Protein AF-U4TVG4-F1 (afdb_monomer_lite)

Sequence (188 aa):
MAHYETMSERICKDLREIVLASTINTPPFKVKDFAIVTEERGIYNKSPILFQEAHLGLEAWSVDIIYQYVCSKIFPLRKHLARGKTSLQERRNLNCWLIAAILINPQVTTFWNMRRNLALQAAVAFSVELEFSRIVLTRNYKSSDAFTYRRWVLQRMFLDETARCVVFGVTRSLFYGELQICDKVLEL

Foldseek 3Di:
DVVLLVLLLVLLVVLLVLLQQLLVVDPPRNQPAEDEDADDPDDDPDRQWDADSNHTYGHNVSLVSNLVSLVVLQPVCLVCLVVVNDDLVSLVSNSSSLLSNCLSPVQPLSSLVSVVSSVVVVVDDLSSLLSSLLRSCRHVVPRPSSVVSNVVSVVCLVPDPVNVVVCVVCVVVVVVVVVVSVVVSVVD

Structure (mmCIF, N/CA/C/O backbone):
data_AF-U4TVG4-F1
#
_entry.id   AF-U4TVG4-F1
#
loop_
_atom_site.group_PDB
_atom_site.id
_atom_site.type_symbol
_atom_site.label_atom_id
_atom_site.label_alt_id
_atom_site.label_comp_id
_atom_site.label_asym_id
_atom_site.label_entity_id
_atom_site.label_seq_id
_atom_site.pdbx_PDB_ins_code
_atom_site.Cartn_x
_atom_site.Cartn_y
_atom_site.Cartn_z
_atom_site.occupancy
_atom_site.B_iso_or_equiv
_atom_site.auth_seq_id
_atom_site.auth_comp_id
_atom_site.auth_asym_id
_atom_site.auth_atom_id
_atom_site.pdbx_PDB_model_num
ATOM 1 N N . MET A 1 1 ? 14.566 17.324 -12.377 1.00 57.88 1 MET A N 1
ATOM 2 C CA . MET A 1 1 ? 13.776 16.935 -11.184 1.00 57.88 1 MET A CA 1
ATOM 3 C C . MET A 1 1 ? 12.273 16.979 -11.452 1.00 57.88 1 MET A C 1
ATOM 5 O O . MET A 1 1 ? 11.659 15.931 -11.343 1.00 57.88 1 MET A O 1
ATOM 9 N N . ALA A 1 2 ? 11.697 18.101 -11.907 1.00 66.62 2 ALA A N 1
ATOM 10 C CA . ALA A 1 2 ? 10.242 18.242 -12.109 1.00 66.62 2 ALA A CA 1
ATOM 11 C C . ALA A 1 2 ? 9.570 17.165 -12.996 1.00 66.62 2 ALA A C 1
ATOM 13 O O . ALA A 1 2 ? 8.506 16.667 -12.646 1.00 66.62 2 ALA A O 1
ATOM 14 N N . HIS A 1 3 ? 10.201 16.745 -14.101 1.00 68.69 3 HIS A N 1
ATOM 15 C CA . HIS A 1 3 ? 9.633 15.726 -15.001 1.00 68.69 3 HIS A CA 1
ATOM 16 C C . HIS A 1 3 ? 9.408 14.363 -14.315 1.00 68.69 3 HIS A C 1
ATOM 18 O O . HIS A 1 3 ? 8.371 13.728 -14.504 1.00 68.69 3 HIS A O 1
ATOM 24 N N . TYR A 1 4 ? 10.345 13.945 -13.457 1.00 79.12 4 TYR A N 1
ATOM 25 C CA . TYR A 1 4 ? 10.244 12.686 -12.717 1.00 79.12 4 TYR A CA 1
ATOM 26 C C . TYR A 1 4 ? 9.184 12.743 -11.614 1.00 79.12 4 TYR A C 1
ATOM 28 O O . TYR A 1 4 ? 8.566 11.721 -11.323 1.00 79.12 4 TYR A O 1
ATOM 36 N N . GLU A 1 5 ? 8.928 13.919 -11.032 1.00 86.25 5 GLU A N 1
ATOM 37 C CA . GLU A 1 5 ? 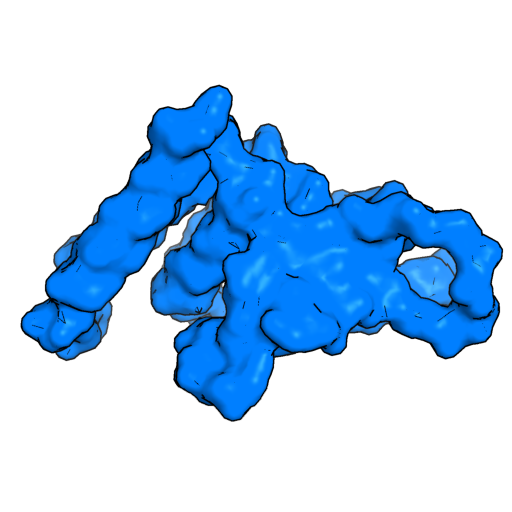7.859 14.085 -10.042 1.00 86.25 5 GLU A CA 1
ATOM 38 C C . GLU A 1 5 ? 6.479 13.905 -10.673 1.00 86.25 5 GLU A C 1
ATOM 40 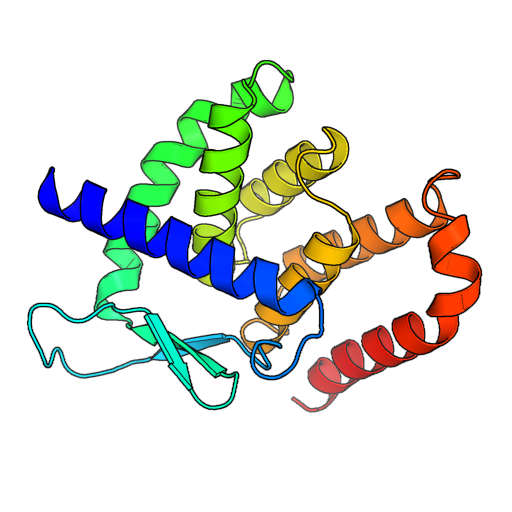O O . GLU A 1 5 ? 5.675 13.133 -10.157 1.00 86.25 5 GLU A O 1
ATOM 45 N N . THR A 1 6 ? 6.218 14.548 -11.816 1.00 88.56 6 THR A N 1
ATOM 46 C CA . THR A 1 6 ? 4.933 14.417 -12.521 1.00 88.56 6 THR A CA 1
ATOM 47 C C . THR A 1 6 ? 4.690 12.983 -12.991 1.00 88.56 6 THR A C 1
ATOM 49 O O . THR A 1 6 ? 3.584 12.463 -12.839 1.00 88.56 6 THR A O 1
ATOM 52 N N . MET A 1 7 ? 5.724 12.318 -13.517 1.00 89.62 7 MET A N 1
ATOM 53 C CA . MET A 1 7 ? 5.641 10.910 -13.910 1.00 89.62 7 MET A CA 1
ATOM 54 C C . MET A 1 7 ? 5.358 10.005 -12.703 1.00 89.62 7 MET A C 1
ATOM 56 O O . MET A 1 7 ? 4.431 9.200 -12.748 1.00 89.62 7 MET A O 1
ATOM 60 N N . SER A 1 8 ? 6.105 10.168 -11.607 1.00 93.19 8 SER A N 1
ATOM 61 C CA . SER A 1 8 ? 5.926 9.367 -10.388 1.00 93.19 8 SER A CA 1
ATOM 62 C C . SER A 1 8 ? 4.545 9.572 -9.770 1.00 93.19 8 SER A C 1
ATOM 64 O O . SER A 1 8 ? 3.915 8.614 -9.325 1.00 93.19 8 SER A O 1
ATOM 66 N N . GLU A 1 9 ? 4.038 10.806 -9.780 1.00 93.75 9 GLU A N 1
ATOM 67 C CA . GLU A 1 9 ? 2.693 11.111 -9.300 1.00 93.75 9 GLU A CA 1
ATOM 68 C C . GLU A 1 9 ? 1.620 10.409 -10.136 1.00 93.75 9 GLU A C 1
ATOM 70 O O . GLU A 1 9 ? 0.689 9.827 -9.574 1.00 93.75 9 GLU A O 1
ATOM 75 N N . ARG A 1 10 ? 1.761 10.430 -11.467 1.00 93.44 10 ARG A N 1
ATOM 76 C CA . ARG A 1 10 ? 0.853 9.730 -12.380 1.00 93.44 10 ARG A CA 1
ATOM 77 C C . ARG A 1 10 ? 0.865 8.225 -12.122 1.00 93.44 10 ARG A C 1
ATOM 79 O O . ARG A 1 10 ? -0.197 7.656 -11.903 1.00 93.44 10 ARG A O 1
ATOM 86 N N . ILE A 1 11 ? 2.047 7.617 -12.020 1.00 93.56 11 ILE A N 1
ATOM 87 C CA . ILE A 1 11 ? 2.197 6.185 -11.721 1.00 93.56 11 ILE A CA 1
ATOM 88 C C . ILE A 1 11 ? 1.520 5.820 -10.391 1.00 93.56 11 ILE A C 1
ATOM 90 O O . ILE A 1 11 ? 0.795 4.832 -10.311 1.00 93.56 11 ILE A O 1
ATOM 94 N N . CYS A 1 12 ? 1.687 6.634 -9.343 1.00 95.56 12 CYS A N 1
ATOM 95 C CA . CYS A 1 12 ? 1.031 6.384 -8.054 1.00 95.56 12 CYS A CA 1
ATOM 96 C C . CYS A 1 12 ? -0.502 6.441 -8.146 1.00 95.56 12 CYS A C 1
ATOM 98 O O . CYS A 1 12 ? -1.186 5.681 -7.457 1.00 95.56 12 CYS A O 1
ATOM 100 N N . LYS A 1 13 ? -1.050 7.354 -8.959 1.00 94.62 13 LYS A N 1
ATOM 101 C CA . LYS A 1 13 ? -2.499 7.454 -9.192 1.00 94.62 13 LYS A CA 1
ATOM 102 C C . LYS A 1 13 ? -3.006 6.241 -9.964 1.00 94.62 13 LYS A C 1
ATOM 104 O O . LYS A 1 13 ? -3.964 5.622 -9.515 1.00 94.62 13 LYS A O 1
ATOM 109 N N . ASP A 1 14 ? -2.323 5.865 -11.038 1.00 93.69 14 ASP A N 1
ATOM 110 C CA . ASP A 1 14 ? -2.695 4.729 -11.883 1.00 93.69 14 ASP A CA 1
ATOM 111 C C . ASP A 1 14 ? -2.662 3.408 -11.087 1.00 93.69 14 ASP A C 1
ATOM 113 O O . ASP A 1 14 ? -3.633 2.652 -11.100 1.00 93.69 14 ASP A O 1
ATOM 117 N N . LEU A 1 15 ? -1.610 3.171 -10.286 1.00 94.06 15 LEU A N 1
ATOM 118 C CA . LEU A 1 15 ? -1.537 2.017 -9.377 1.00 94.06 15 LEU A CA 1
ATOM 119 C C . LEU A 1 15 ? -2.696 1.999 -8.376 1.00 94.06 15 LEU A C 1
ATOM 121 O O . LEU A 1 15 ? -3.292 0.948 -8.136 1.00 94.06 15 LEU A O 1
ATOM 125 N N . ARG A 1 16 ? -3.032 3.154 -7.786 1.00 93.50 16 ARG A N 1
ATOM 126 C CA . ARG A 1 16 ? -4.173 3.254 -6.871 1.00 93.50 16 ARG A CA 1
ATOM 127 C C . ARG A 1 16 ? -5.473 2.890 -7.578 1.00 93.50 16 ARG A C 1
ATOM 129 O O . ARG A 1 16 ? -6.238 2.118 -7.013 1.00 93.50 16 ARG A O 1
ATOM 136 N N . GLU A 1 17 ? -5.742 3.444 -8.755 1.00 91.88 17 GLU A N 1
ATOM 137 C CA . GLU A 1 17 ? -6.993 3.178 -9.475 1.00 91.88 17 GLU A CA 1
ATOM 138 C C . GLU A 1 17 ? -7.138 1.691 -9.820 1.00 91.88 17 GLU A C 1
ATOM 140 O O . GLU A 1 17 ? -8.191 1.114 -9.559 1.00 91.88 17 GLU A O 1
ATOM 145 N N . ILE A 1 18 ? -6.068 1.034 -10.283 1.00 91.31 18 ILE A N 1
ATOM 146 C CA . ILE A 1 18 ? -6.079 -0.411 -10.573 1.00 91.31 18 ILE A CA 1
ATOM 147 C C . ILE A 1 18 ? -6.366 -1.231 -9.304 1.00 91.31 18 ILE A C 1
ATOM 149 O O . ILE A 1 18 ? -7.235 -2.104 -9.304 1.00 91.31 18 ILE A O 1
ATOM 153 N N . VAL A 1 19 ? -5.680 -0.933 -8.194 1.00 90.25 19 VAL A N 1
ATOM 154 C CA . VAL A 1 19 ? -5.883 -1.633 -6.911 1.00 90.25 19 VAL A CA 1
ATOM 155 C C . VAL A 1 19 ? -7.303 -1.424 -6.375 1.00 90.25 19 VAL A C 1
ATOM 157 O O . VAL A 1 19 ? -7.924 -2.366 -5.880 1.00 90.25 19 VAL A O 1
ATOM 160 N N . LEU A 1 20 ? -7.845 -0.208 -6.482 1.00 87.69 20 LEU A N 1
ATOM 161 C CA . LEU A 1 20 ? -9.212 0.087 -6.049 1.00 87.69 20 LEU A CA 1
ATOM 162 C C . LEU A 1 20 ? -10.250 -0.622 -6.921 1.00 87.69 20 LEU A C 1
ATOM 164 O O . LEU A 1 20 ? -11.190 -1.206 -6.379 1.00 87.69 20 LEU A O 1
ATOM 168 N N . ALA A 1 21 ? -10.057 -0.634 -8.241 1.00 86.62 21 ALA A N 1
ATOM 169 C CA . ALA A 1 21 ? -10.929 -1.341 -9.174 1.00 86.62 21 ALA A CA 1
ATOM 170 C C . ALA A 1 21 ? -10.995 -2.850 -8.871 1.00 86.62 21 ALA A C 1
ATOM 172 O O . ALA A 1 21 ? -12.074 -3.439 -8.966 1.00 86.62 21 ALA A O 1
ATOM 173 N N . SER A 1 22 ? -9.896 -3.452 -8.391 1.00 84.81 22 SER A N 1
ATOM 174 C CA . SER A 1 22 ? -9.863 -4.860 -7.958 1.00 84.81 22 SER A CA 1
ATOM 175 C C . SER A 1 22 ? -10.873 -5.182 -6.850 1.00 84.81 22 SER A C 1
ATOM 177 O O . SER A 1 22 ? -11.397 -6.293 -6.783 1.00 84.81 22 SER A O 1
ATOM 179 N N . THR A 1 23 ? -11.206 -4.207 -5.996 1.00 76.38 23 THR A N 1
ATOM 180 C CA . THR A 1 23 ? -12.104 -4.427 -4.847 1.00 76.38 23 THR A CA 1
ATOM 181 C C . THR A 1 23 ? -13.564 -4.620 -5.269 1.00 76.38 23 THR A C 1
ATOM 183 O O . THR A 1 23 ? -14.327 -5.288 -4.571 1.00 76.38 23 THR A O 1
ATOM 186 N N . ILE A 1 24 ? -13.969 -4.077 -6.421 1.00 72.19 24 ILE A N 1
ATOM 187 C CA . ILE A 1 24 ? -15.367 -4.112 -6.886 1.00 72.19 24 ILE A CA 1
ATOM 188 C C . ILE A 1 24 ? -15.715 -5.492 -7.495 1.00 72.19 24 ILE A C 1
ATOM 190 O O . ILE A 1 24 ? -16.871 -5.763 -7.797 1.00 72.19 24 ILE A O 1
ATOM 194 N N . ASN A 1 25 ? -14.746 -6.420 -7.602 1.00 62.34 25 ASN A N 1
ATOM 195 C CA . ASN A 1 25 ? -14.914 -7.762 -8.186 1.00 62.34 25 ASN A CA 1
ATOM 196 C C . ASN A 1 25 ? -15.575 -7.752 -9.581 1.00 62.34 25 ASN A C 1
ATOM 198 O O . ASN A 1 25 ? -16.169 -8.749 -9.982 1.00 62.34 25 ASN A O 1
ATOM 202 N N . THR A 1 26 ? -15.459 -6.660 -10.340 1.00 57.03 26 THR A N 1
ATOM 203 C CA . THR A 1 26 ? -15.969 -6.583 -11.712 1.00 57.03 26 THR A CA 1
ATOM 204 C C . THR A 1 26 ? -14.908 -7.147 -12.662 1.00 57.03 26 THR A C 1
ATOM 206 O O . THR A 1 26 ? -13.842 -6.536 -12.801 1.00 57.03 26 THR A O 1
ATOM 209 N N . PRO A 1 27 ? -15.130 -8.299 -13.326 1.00 54.28 27 PRO A N 1
ATOM 210 C CA . PRO A 1 27 ? -14.246 -8.739 -14.403 1.00 54.28 27 PRO A CA 1
ATOM 211 C C . PRO A 1 27 ? -14.218 -7.652 -15.491 1.00 54.28 27 PRO A C 1
ATOM 213 O O . PRO A 1 27 ? -15.279 -7.098 -15.785 1.00 54.28 27 PRO A O 1
ATOM 216 N N . PRO A 1 28 ? -13.061 -7.307 -16.089 1.00 58.03 28 PRO A N 1
ATOM 217 C CA . PRO A 1 28 ? -11.743 -7.961 -16.041 1.00 58.03 28 PRO A CA 1
ATOM 218 C C . PRO A 1 28 ? -10.749 -7.426 -14.979 1.00 58.03 28 PRO A C 1
ATOM 220 O O . PRO A 1 28 ? -9.570 -7.765 -15.029 1.00 58.03 28 PRO A O 1
ATOM 223 N N . PHE A 1 29 ? -11.171 -6.591 -14.024 1.00 68.88 29 PHE A N 1
ATOM 224 C CA . PHE A 1 29 ? -10.256 -5.759 -13.217 1.00 68.88 29 PHE A CA 1
ATOM 225 C C . PHE A 1 29 ? -9.786 -6.363 -11.885 1.00 68.88 29 PHE A C 1
ATOM 227 O O . PHE A 1 29 ? -9.109 -5.690 -11.110 1.00 68.88 29 PHE A O 1
ATOM 234 N N . LYS A 1 30 ? -10.117 -7.626 -11.596 1.00 84.81 30 LYS A N 1
ATOM 235 C CA . LYS A 1 30 ? -9.669 -8.300 -10.370 1.00 84.81 30 LYS A CA 1
ATOM 236 C C . LYS A 1 30 ? -8.205 -8.708 -10.481 1.00 84.81 30 LYS A C 1
ATOM 238 O O . LYS A 1 30 ? -7.923 -9.774 -11.016 1.00 84.81 30 LYS A O 1
ATOM 243 N N . VAL A 1 31 ? -7.302 -7.898 -9.936 1.00 90.81 31 VAL A N 1
ATOM 244 C CA . VAL A 1 31 ? -5.852 -8.136 -9.935 1.00 90.81 31 VAL A CA 1
ATOM 245 C C . VAL A 1 31 ? -5.561 -9.500 -9.312 1.00 90.81 31 VAL A C 1
ATOM 247 O O . VAL A 1 31 ? -5.891 -9.734 -8.158 1.00 90.81 31 VAL A O 1
ATOM 250 N N . LYS A 1 32 ? -4.945 -10.431 -10.033 1.00 90.56 32 LYS A N 1
ATOM 251 C CA . LYS A 1 32 ? -4.580 -11.750 -9.504 1.00 90.56 32 LYS A CA 1
ATOM 252 C C . LYS A 1 32 ? -3.353 -11.656 -8.613 1.00 90.56 32 LYS A C 1
ATOM 254 O O . LYS A 1 32 ? -3.410 -12.134 -7.478 1.00 90.56 32 LYS A O 1
ATOM 259 N N . ASP A 1 33 ? -2.308 -11.002 -9.106 1.00 91.12 33 ASP A N 1
ATOM 260 C CA . ASP A 1 33 ? -1.019 -10.827 -8.446 1.00 91.12 33 ASP A CA 1
ATOM 261 C C . ASP A 1 33 ? -0.331 -9.511 -8.838 1.00 91.12 33 ASP A C 1
ATOM 263 O O . ASP A 1 33 ? -0.797 -8.755 -9.696 1.00 91.12 33 ASP A O 1
ATOM 267 N N . PHE A 1 34 ? 0.769 -9.236 -8.140 1.00 94.62 34 PHE A N 1
ATOM 268 C CA . PHE A 1 34 ? 1.684 -8.141 -8.414 1.00 94.62 34 PHE A CA 1
ATOM 269 C C . PHE A 1 34 ? 3.119 -8.652 -8.601 1.00 94.62 34 PHE A C 1
ATOM 271 O O . PHE A 1 34 ? 3.575 -9.491 -7.822 1.00 94.62 34 PHE A O 1
ATOM 278 N N . ALA A 1 35 ? 3.864 -8.095 -9.558 1.00 94.94 35 ALA A N 1
ATOM 279 C CA . ALA A 1 35 ? 5.277 -8.403 -9.777 1.00 94.94 35 ALA A CA 1
ATOM 280 C C . ALA A 1 35 ? 6.100 -7.163 -10.161 1.00 94.94 35 ALA A C 1
ATOM 282 O O . ALA A 1 35 ? 5.593 -6.214 -10.756 1.00 94.94 35 ALA A O 1
ATOM 283 N N . ILE A 1 36 ? 7.398 -7.190 -9.842 1.00 94.69 36 ILE A N 1
ATOM 284 C CA . ILE A 1 36 ? 8.370 -6.249 -10.412 1.00 94.69 36 ILE A CA 1
ATOM 285 C C . ILE A 1 36 ? 9.025 -6.946 -11.602 1.00 94.69 36 ILE A C 1
ATOM 287 O O . ILE A 1 36 ? 9.616 -8.010 -11.426 1.00 94.69 36 ILE A O 1
ATOM 291 N N . VAL A 1 37 ? 8.900 -6.362 -12.792 1.00 92.75 37 VAL A N 1
ATOM 292 C CA . VAL A 1 37 ? 9.319 -6.978 -14.057 1.00 92.75 37 VAL A CA 1
ATOM 293 C C . VAL A 1 37 ? 10.679 -6.430 -14.478 1.00 92.75 37 VAL A C 1
ATOM 295 O O . VAL A 1 37 ? 10.872 -5.217 -14.584 1.00 92.75 37 VAL A O 1
ATOM 298 N N . THR A 1 38 ? 11.635 -7.328 -14.707 1.00 85.81 38 THR A N 1
ATOM 299 C CA . THR A 1 38 ? 12.970 -7.005 -15.223 1.00 85.81 38 THR A CA 1
ATOM 300 C C . THR A 1 38 ? 12.932 -6.968 -16.749 1.00 85.81 38 THR A C 1
ATOM 302 O O . THR A 1 38 ? 13.279 -7.949 -17.398 1.00 85.81 38 THR A O 1
ATOM 305 N N . GLU A 1 39 ? 12.482 -5.859 -17.329 1.00 72.81 39 GLU A N 1
ATOM 306 C CA . GLU A 1 39 ? 12.635 -5.613 -18.767 1.00 72.81 39 GLU A CA 1
ATOM 307 C C . GLU A 1 39 ? 13.862 -4.737 -19.045 1.00 72.81 39 GLU A C 1
ATOM 309 O O . GLU A 1 39 ? 14.167 -3.790 -18.308 1.00 72.81 39 GLU A O 1
ATOM 314 N N . GLU A 1 40 ? 14.582 -5.064 -20.120 1.00 59.19 40 GLU A N 1
ATOM 315 C CA . GLU A 1 40 ? 15.639 -4.217 -20.665 1.00 59.19 40 GLU A CA 1
ATOM 316 C C . GLU A 1 40 ? 15.001 -2.925 -21.176 1.00 59.19 40 GLU A C 1
ATOM 318 O O . GLU A 1 40 ? 14.052 -2.978 -21.951 1.00 59.19 40 GLU A O 1
ATOM 323 N N . ARG A 1 41 ? 15.494 -1.767 -20.706 1.00 59.97 41 ARG A N 1
ATOM 324 C CA . ARG A 1 41 ? 14.971 -0.423 -21.016 1.00 59.97 41 ARG A CA 1
ATOM 325 C C . ARG A 1 41 ? 14.635 -0.286 -22.502 1.00 59.97 41 ARG A C 1
ATOM 327 O O . ARG A 1 41 ? 15.497 0.030 -23.318 1.00 59.97 41 ARG A O 1
ATOM 334 N N . GLY A 1 42 ? 13.369 -0.475 -22.830 1.00 56.59 42 GLY A N 1
ATOM 335 C CA . GLY A 1 42 ? 12.918 -0.561 -24.201 1.00 56.59 42 GLY A CA 1
ATOM 336 C C . GLY A 1 42 ? 11.595 0.153 -24.326 1.00 56.59 42 GLY A C 1
ATOM 337 O O . GLY A 1 42 ? 10.553 -0.464 -24.166 1.00 56.59 42 GLY A O 1
ATOM 338 N N . ILE A 1 43 ? 11.680 1.441 -24.674 1.00 58.00 43 ILE A N 1
ATOM 339 C CA . ILE A 1 43 ? 10.657 2.314 -25.281 1.00 58.00 43 ILE A CA 1
ATOM 340 C C . ILE A 1 43 ? 10.404 3.574 -24.441 1.00 58.00 43 ILE A C 1
ATOM 342 O O . ILE A 1 43 ? 9.793 3.567 -23.375 1.00 58.00 43 ILE A O 1
ATOM 346 N N . TYR A 1 44 ? 10.851 4.703 -24.988 1.00 67.56 44 TYR A N 1
ATOM 347 C CA . TYR A 1 44 ? 10.510 6.034 -24.502 1.00 67.56 44 TYR A CA 1
ATOM 348 C C . TYR A 1 44 ? 8.989 6.266 -24.618 1.00 67.56 44 TYR A C 1
ATOM 350 O O . TYR A 1 44 ? 8.385 5.925 -25.632 1.00 67.56 44 TYR A O 1
ATOM 358 N N . ASN A 1 45 ? 8.386 6.890 -23.599 1.00 73.38 45 ASN A N 1
ATOM 359 C CA . ASN A 1 45 ? 6.967 7.288 -23.542 1.00 73.38 45 ASN A CA 1
ATOM 360 C C . ASN A 1 45 ? 5.924 6.160 -23.348 1.00 73.38 45 ASN A C 1
ATOM 362 O O . ASN A 1 45 ? 4.764 6.321 -23.730 1.00 73.38 45 ASN A O 1
ATOM 366 N N . LYS A 1 46 ? 6.300 5.039 -22.722 1.00 80.88 46 LYS A N 1
ATOM 367 C CA . LYS A 1 46 ? 5.346 4.056 -22.177 1.00 80.88 46 LYS A CA 1
ATOM 368 C C . LYS A 1 46 ? 5.240 4.168 -20.654 1.00 80.88 46 LYS A C 1
ATOM 370 O O . LYS A 1 46 ? 6.170 4.616 -19.988 1.00 80.88 46 LYS A O 1
ATOM 375 N N . SER A 1 47 ? 4.075 3.807 -20.115 1.00 87.81 47 SER A N 1
ATOM 376 C CA . SER A 1 47 ? 3.881 3.696 -18.665 1.00 87.81 47 SER A CA 1
ATOM 377 C C . SER A 1 47 ? 4.627 2.462 -18.146 1.00 87.81 47 SER A C 1
ATOM 379 O O . SER A 1 47 ? 4.471 1.413 -18.764 1.00 87.81 47 SER A O 1
ATOM 381 N N . PRO A 1 48 ? 5.353 2.538 -17.011 1.00 91.81 48 PRO A N 1
ATOM 382 C CA . PRO A 1 48 ? 6.000 1.369 -16.408 1.00 91.81 48 PRO A CA 1
ATOM 383 C C . PRO A 1 48 ? 5.025 0.405 -15.726 1.00 91.81 48 PRO A C 1
ATOM 385 O O . PRO A 1 48 ? 5.446 -0.592 -15.140 1.00 91.81 48 PRO A O 1
ATOM 388 N N . ILE A 1 49 ? 3.731 0.730 -15.717 1.00 93.25 49 ILE A N 1
ATOM 389 C CA . ILE A 1 49 ? 2.688 -0.152 -15.206 1.00 93.25 49 ILE A CA 1
ATOM 390 C C . ILE A 1 49 ? 2.240 -1.064 -16.343 1.00 93.25 49 ILE A C 1
ATOM 392 O O . ILE A 1 49 ? 1.695 -0.598 -17.345 1.00 93.25 49 ILE A O 1
ATOM 396 N N . LEU A 1 50 ? 2.406 -2.363 -16.136 1.00 92.31 50 LEU A N 1
ATOM 397 C CA . LEU A 1 50 ? 1.937 -3.413 -17.027 1.00 92.31 50 LEU A CA 1
ATOM 398 C C . LEU A 1 50 ? 0.678 -4.026 -16.414 1.00 92.31 50 LEU A C 1
ATOM 400 O O . LEU A 1 50 ? 0.668 -4.378 -15.237 1.00 92.31 50 LEU A O 1
ATOM 404 N N . PHE A 1 51 ? -0.401 -4.150 -17.182 1.00 91.19 51 PHE A N 1
ATOM 405 C CA . PHE A 1 51 ? -1.602 -4.841 -16.717 1.00 91.19 51 PHE A CA 1
ATOM 406 C C . PHE A 1 51 ? -2.150 -5.733 -17.826 1.00 91.19 51 PHE A C 1
ATOM 408 O O . PHE A 1 51 ? -2.723 -5.244 -18.799 1.00 91.19 51 PHE A O 1
ATOM 415 N N . GLN A 1 52 ? -1.952 -7.044 -17.683 1.00 88.44 52 GLN A N 1
ATOM 416 C CA . GLN A 1 52 ? -2.329 -8.045 -18.681 1.00 88.44 52 GLN A CA 1
ATOM 417 C C . GLN A 1 52 ? -2.941 -9.262 -17.994 1.00 88.44 52 GLN A C 1
ATOM 419 O O . GLN A 1 52 ? -2.392 -9.759 -17.021 1.00 88.44 52 GLN A O 1
ATOM 424 N N . GLU A 1 53 ? -4.093 -9.737 -18.481 1.00 88.06 53 GLU A N 1
ATOM 425 C CA . GLU A 1 53 ? -4.774 -10.938 -17.952 1.00 88.06 53 GLU A CA 1
ATOM 426 C C . GLU A 1 53 ? -4.993 -10.929 -16.425 1.00 88.06 53 GLU A C 1
ATOM 428 O O . GLU A 1 53 ? -5.044 -11.972 -15.765 1.00 88.06 53 GLU A O 1
ATOM 433 N N . ALA A 1 54 ? -5.175 -9.722 -15.882 1.00 90.25 54 ALA A N 1
ATOM 434 C CA . ALA A 1 54 ? -5.276 -9.410 -14.463 1.00 90.25 54 ALA A CA 1
ATOM 435 C C . ALA A 1 54 ? -3.982 -9.523 -13.632 1.00 90.25 54 ALA A C 1
ATOM 437 O O . ALA A 1 54 ? -4.037 -9.427 -12.409 1.00 90.25 54 ALA A O 1
ATOM 438 N N . HIS A 1 55 ? -2.820 -9.661 -14.257 1.00 92.00 55 HIS A N 1
ATOM 439 C CA . HIS A 1 55 ? -1.512 -9.577 -13.609 1.00 92.00 55 HIS A CA 1
ATOM 440 C C . HIS A 1 55 ? -1.015 -8.129 -13.635 1.00 92.00 55 HIS A C 1
ATOM 442 O O . HIS A 1 55 ? -0.998 -7.498 -14.695 1.00 92.00 55 HIS A O 1
ATOM 448 N N . LEU A 1 56 ? -0.646 -7.583 -12.472 1.00 94.31 56 LEU A N 1
ATOM 449 C CA . LEU A 1 56 ? -0.130 -6.219 -12.344 1.00 94.31 56 LEU A CA 1
ATOM 450 C C . LEU A 1 56 ? 1.401 -6.238 -12.253 1.00 94.31 56 LEU A C 1
ATOM 452 O O . LEU A 1 56 ? 1.974 -6.698 -11.270 1.00 94.31 56 LEU A O 1
ATOM 456 N N . GLY A 1 57 ? 2.070 -5.693 -13.258 1.00 94.50 57 GLY A N 1
ATOM 457 C CA . GLY A 1 57 ? 3.515 -5.519 -13.299 1.00 94.50 57 GLY A CA 1
ATOM 458 C C . GLY A 1 57 ? 3.931 -4.070 -13.062 1.00 94.50 57 GLY A C 1
ATOM 459 O O . GLY A 1 57 ? 3.259 -3.137 -13.502 1.00 94.50 57 GLY A O 1
ATOM 460 N N . LEU A 1 58 ? 5.068 -3.882 -12.395 1.00 94.75 58 LEU A N 1
ATOM 461 C CA . LEU A 1 58 ? 5.800 -2.619 -12.374 1.00 94.75 58 LEU A CA 1
ATOM 462 C C . LEU A 1 58 ? 7.209 -2.845 -12.921 1.00 94.75 58 LEU A C 1
ATOM 464 O O . LEU A 1 58 ? 7.957 -3.666 -12.391 1.00 94.75 58 LEU A O 1
ATOM 468 N N . GLU A 1 59 ? 7.589 -2.112 -13.958 1.00 93.31 59 GLU A N 1
ATOM 469 C CA . GLU A 1 59 ? 8.917 -2.232 -14.558 1.00 93.31 59 GLU A CA 1
ATOM 470 C C . GLU A 1 59 ? 10.017 -1.773 -13.587 1.00 93.31 59 GLU A C 1
ATOM 472 O O . GLU A 1 59 ? 9.951 -0.690 -12.989 1.00 93.31 59 GLU A O 1
ATOM 477 N N . ALA A 1 60 ? 11.064 -2.592 -13.453 1.00 93.00 60 ALA A N 1
ATOM 478 C CA . ALA A 1 60 ? 12.115 -2.443 -12.447 1.00 93.00 60 ALA A CA 1
ATOM 479 C C . ALA A 1 60 ? 12.849 -1.095 -12.511 1.00 93.00 60 ALA A C 1
ATOM 481 O O . ALA A 1 60 ? 13.200 -0.540 -11.471 1.00 93.00 60 ALA A O 1
ATOM 482 N N . TRP A 1 61 ? 13.039 -0.525 -13.707 1.00 90.44 61 TRP A N 1
ATOM 483 C CA . TRP A 1 61 ? 13.736 0.757 -13.870 1.00 90.44 61 TRP A CA 1
ATOM 484 C C . TRP A 1 61 ? 13.031 1.920 -13.158 1.00 90.44 61 TRP A C 1
ATOM 486 O O . TRP A 1 61 ? 13.677 2.908 -12.809 1.00 90.44 61 TRP A O 1
ATOM 496 N N . SER A 1 62 ? 11.716 1.816 -12.954 1.00 91.38 62 SER A N 1
ATOM 497 C CA . SER A 1 62 ? 10.906 2.866 -12.337 1.00 91.38 62 SER A CA 1
ATOM 498 C C . SER A 1 62 ? 10.886 2.780 -10.809 1.00 91.38 62 SER A C 1
ATOM 500 O O . SER A 1 62 ? 10.578 3.771 -10.145 1.00 91.38 62 SER A O 1
ATOM 502 N N . VAL A 1 63 ? 11.250 1.624 -10.241 1.00 93.88 63 VAL A N 1
ATOM 503 C CA . VAL A 1 63 ? 11.087 1.303 -8.817 1.00 93.88 63 VAL A CA 1
ATOM 504 C C . VAL A 1 63 ? 11.818 2.297 -7.927 1.00 93.88 63 VAL A C 1
ATOM 506 O O . VAL A 1 63 ? 11.186 2.898 -7.061 1.00 93.88 63 VAL A O 1
ATOM 509 N N . ASP A 1 64 ? 13.111 2.524 -8.159 1.00 93.06 64 ASP A N 1
ATOM 510 C CA . ASP A 1 64 ? 13.906 3.430 -7.323 1.00 93.06 64 ASP A CA 1
ATOM 511 C C . ASP A 1 64 ? 13.406 4.875 -7.417 1.00 93.06 64 ASP A C 1
ATOM 513 O O . ASP A 1 64 ? 13.300 5.568 -6.404 1.00 93.06 64 ASP A O 1
ATOM 517 N N . ILE A 1 65 ? 13.028 5.310 -8.623 1.00 92.88 65 ILE A N 1
ATOM 518 C CA . ILE A 1 65 ? 12.521 6.662 -8.888 1.00 92.88 65 ILE A CA 1
ATOM 519 C C . ILE A 1 65 ? 11.211 6.888 -8.123 1.00 92.88 65 ILE A C 1
ATOM 521 O O . ILE A 1 65 ? 11.079 7.863 -7.378 1.00 92.88 65 ILE A O 1
ATOM 525 N N . ILE A 1 66 ? 10.254 5.964 -8.265 1.00 95.44 66 ILE A N 1
ATOM 526 C CA . ILE A 1 66 ? 8.955 6.033 -7.590 1.00 95.44 66 ILE A CA 1
ATOM 527 C C . ILE A 1 66 ? 9.152 5.938 -6.081 1.00 95.44 66 ILE A C 1
ATOM 529 O O . ILE A 1 66 ? 8.569 6.729 -5.341 1.00 95.44 66 ILE A O 1
ATOM 533 N N . TYR A 1 67 ? 9.973 4.996 -5.611 1.00 96.56 67 TYR A N 1
ATOM 534 C CA . TYR A 1 67 ? 10.158 4.740 -4.188 1.00 96.56 67 TYR A CA 1
ATOM 535 C C . TYR A 1 67 ? 10.786 5.940 -3.468 1.00 96.56 67 TYR A C 1
ATOM 537 O O . TYR A 1 67 ? 10.302 6.351 -2.410 1.00 96.56 67 TYR A O 1
ATOM 545 N N . GLN A 1 68 ? 11.803 6.569 -4.066 1.00 95.94 68 GLN A N 1
ATOM 546 C CA . GLN A 1 68 ? 12.390 7.806 -3.543 1.00 95.94 68 GLN A CA 1
ATOM 547 C C . GLN A 1 68 ? 11.370 8.948 -3.527 1.00 95.94 68 GLN A C 1
ATOM 549 O O . GLN A 1 68 ? 11.230 9.637 -2.510 1.00 95.94 68 GLN A O 1
ATOM 554 N N . TYR A 1 69 ? 10.609 9.115 -4.615 1.00 96.44 69 TYR A N 1
ATOM 555 C CA . TYR A 1 69 ? 9.559 10.125 -4.701 1.00 96.44 69 TYR A CA 1
ATOM 556 C C . TYR A 1 69 ? 8.514 9.943 -3.591 1.00 96.44 69 TYR A C 1
ATOM 558 O O . TYR A 1 69 ? 8.288 10.872 -2.814 1.00 96.44 69 TYR A O 1
ATOM 566 N N . VAL A 1 70 ? 7.918 8.755 -3.445 1.00 97.25 70 VAL A N 1
ATOM 567 C CA . VAL A 1 70 ? 6.865 8.527 -2.440 1.00 97.25 70 VAL A CA 1
ATOM 568 C C . VAL A 1 70 ? 7.399 8.664 -1.020 1.00 97.25 70 VAL A C 1
ATOM 570 O O . VAL A 1 70 ? 6.729 9.273 -0.189 1.00 97.25 70 VAL A O 1
ATOM 573 N N . CYS A 1 71 ? 8.622 8.204 -0.737 1.00 96.75 71 CYS A N 1
ATOM 574 C CA . CYS A 1 71 ? 9.250 8.408 0.569 1.00 96.75 71 CYS A CA 1
ATOM 575 C C . CYS A 1 71 ? 9.379 9.901 0.897 1.00 96.75 71 CYS A C 1
ATOM 577 O O . CYS A 1 71 ? 9.003 10.318 1.997 1.00 96.75 71 CYS A O 1
ATOM 579 N N . SER A 1 72 ? 9.822 10.719 -0.066 1.00 96.38 72 SER A N 1
ATOM 580 C CA . SER A 1 72 ? 9.952 12.171 0.119 1.00 96.38 72 SER A CA 1
ATOM 581 C C . SER A 1 72 ? 8.622 12.857 0.463 1.00 96.38 72 SER A C 1
ATOM 583 O O . SER A 1 72 ? 8.615 13.852 1.186 1.00 96.38 72 SER A O 1
ATOM 585 N N . LYS A 1 73 ? 7.488 12.308 0.000 1.00 96.25 73 LYS A N 1
ATOM 586 C CA . LYS A 1 73 ? 6.143 12.856 0.237 1.00 96.25 73 LYS A CA 1
ATOM 587 C C . LYS A 1 73 ? 5.456 12.275 1.486 1.00 96.25 73 LYS A C 1
ATOM 589 O O . LYS A 1 73 ? 4.754 12.998 2.190 1.00 96.25 73 LYS A O 1
ATOM 594 N N . ILE A 1 74 ? 5.667 10.993 1.801 1.00 96.56 74 ILE A N 1
ATOM 595 C CA . ILE A 1 74 ? 5.032 10.285 2.931 1.00 96.56 74 ILE A CA 1
ATOM 596 C C . ILE A 1 74 ? 5.591 10.758 4.278 1.00 96.56 74 ILE A C 1
ATOM 598 O O . ILE A 1 74 ? 4.825 11.052 5.200 1.00 96.56 74 ILE A O 1
ATOM 602 N N . PHE A 1 75 ? 6.919 10.814 4.424 1.00 95.31 75 PHE A N 1
ATOM 603 C CA . PHE A 1 75 ? 7.543 11.053 5.730 1.00 95.31 75 PHE A CA 1
ATOM 604 C C . PHE A 1 75 ? 7.203 12.414 6.361 1.00 95.31 75 PHE A C 1
ATOM 606 O O . PHE A 1 75 ? 6.924 12.423 7.566 1.00 95.31 75 PHE A O 1
ATOM 613 N N . PRO A 1 76 ? 7.124 13.531 5.609 1.00 94.94 76 PRO A N 1
ATOM 614 C CA . PRO A 1 76 ? 6.677 14.812 6.160 1.00 94.94 76 PRO A CA 1
ATOM 615 C C . PRO A 1 76 ? 5.271 14.753 6.777 1.00 94.94 76 PRO A C 1
ATOM 617 O O . PRO A 1 76 ? 5.016 15.369 7.812 1.00 94.94 76 PRO A O 1
ATOM 620 N N . LEU A 1 77 ? 4.365 13.955 6.200 1.00 94.12 77 LEU A N 1
ATOM 621 C CA . LEU A 1 77 ? 2.969 13.865 6.639 1.00 94.12 77 LEU A CA 1
ATOM 622 C C . LEU A 1 77 ? 2.743 12.901 7.809 1.00 94.12 77 LEU A C 1
ATOM 624 O O . LEU A 1 77 ? 1.677 12.925 8.427 1.00 94.12 77 LEU A O 1
ATOM 628 N N . ARG A 1 78 ? 3.733 12.074 8.170 1.00 92.81 78 ARG A N 1
ATOM 629 C CA . ARG A 1 78 ? 3.599 11.041 9.214 1.00 92.81 78 ARG A CA 1
ATOM 630 C C . ARG A 1 78 ? 3.079 11.599 10.541 1.00 92.81 78 ARG A C 1
ATOM 632 O O . ARG A 1 78 ? 2.163 11.029 11.132 1.00 92.81 78 ARG A O 1
ATOM 639 N N . LYS A 1 79 ? 3.649 12.715 11.012 1.00 91.31 79 LYS A N 1
ATOM 640 C CA . LYS A 1 79 ? 3.252 13.343 12.287 1.00 91.31 79 LYS A CA 1
ATOM 641 C C . LYS A 1 79 ? 1.861 13.976 12.208 1.00 91.31 79 LYS A C 1
ATOM 643 O O . LYS A 1 79 ? 1.131 13.942 13.194 1.00 91.31 79 LYS A O 1
ATOM 648 N N . HIS A 1 80 ? 1.497 14.553 11.062 1.00 90.19 80 HIS A N 1
ATOM 649 C CA . HIS A 1 80 ? 0.184 15.174 10.865 1.00 90.19 80 HIS A CA 1
ATOM 650 C C . HIS A 1 80 ? -0.917 14.117 10.850 1.00 90.19 80 HIS A C 1
ATOM 652 O O . HIS A 1 80 ? -1.921 14.276 11.543 1.00 90.19 80 HIS A O 1
ATOM 658 N N . LEU A 1 81 ? -0.680 13.003 10.151 1.00 92.00 81 LEU A N 1
ATOM 659 C CA . LEU A 1 81 ? -1.611 11.882 10.086 1.00 92.00 81 LEU A CA 1
ATOM 660 C C . LEU A 1 81 ? -1.865 11.278 11.469 1.00 92.00 81 LEU A C 1
ATOM 662 O O . LEU A 1 81 ? -3.016 11.079 11.842 1.00 92.00 81 LEU A O 1
ATOM 666 N N . ALA A 1 82 ? -0.803 11.031 12.244 1.00 88.81 82 ALA A N 1
ATOM 667 C CA . ALA A 1 82 ? -0.914 10.466 13.590 1.00 88.81 82 ALA A CA 1
ATOM 668 C C . ALA A 1 82 ? -1.714 11.359 14.556 1.00 88.81 82 ALA A C 1
ATOM 670 O O . ALA A 1 82 ? -2.305 10.866 15.508 1.00 88.81 82 ALA A O 1
ATOM 671 N N . ARG A 1 83 ? -1.743 12.674 14.306 1.00 90.50 83 ARG A N 1
ATOM 672 C CA . ARG A 1 83 ? -2.502 13.657 15.092 1.00 90.50 83 ARG A CA 1
ATOM 673 C C . ARG A 1 83 ? -3.899 13.937 14.529 1.00 90.50 83 ARG A C 1
ATOM 675 O O . ARG A 1 83 ? -4.579 14.807 15.060 1.00 90.50 83 ARG A O 1
ATOM 682 N N . GLY A 1 84 ? -4.295 13.285 13.433 1.00 87.75 84 GLY A N 1
ATOM 683 C CA . GLY A 1 84 ? -5.564 13.554 12.748 1.00 87.75 84 GLY A CA 1
ATOM 684 C C . GLY A 1 84 ? -5.650 14.941 12.099 1.00 87.75 84 GLY A C 1
ATOM 685 O O . GLY A 1 84 ? -6.743 15.422 11.831 1.00 87.75 84 GLY A O 1
ATOM 686 N N . LYS A 1 85 ? -4.512 15.603 11.845 1.00 90.56 85 LYS A N 1
ATOM 687 C CA . LYS A 1 85 ? -4.443 16.975 11.305 1.00 90.56 85 LYS A CA 1
ATOM 688 C C . LYS A 1 85 ? -4.271 17.025 9.782 1.00 90.56 85 LYS A C 1
ATOM 690 O O . LYS A 1 85 ? -3.785 18.018 9.257 1.00 90.56 85 LYS A O 1
ATOM 695 N N . THR A 1 86 ? -4.606 15.947 9.081 1.00 91.12 86 THR A N 1
ATOM 696 C CA . THR A 1 86 ? -4.490 15.856 7.618 1.00 91.12 86 THR A CA 1
ATOM 697 C C . THR A 1 86 ? -5.809 16.193 6.940 1.00 91.12 86 THR A C 1
ATOM 699 O O . THR A 1 86 ? -6.847 15.605 7.255 1.00 91.12 86 THR A O 1
ATOM 702 N N . SER A 1 87 ? -5.756 17.080 5.954 1.00 92.81 87 SER A N 1
ATOM 703 C CA . SER A 1 87 ? -6.871 17.404 5.066 1.00 92.81 87 SER A CA 1
ATOM 704 C C . SER A 1 87 ? -7.344 16.183 4.264 1.00 92.81 87 SER A C 1
ATOM 706 O O . SER A 1 87 ? -6.658 15.163 4.148 1.00 92.81 87 SER A O 1
ATOM 708 N N . LEU A 1 88 ? -8.541 16.264 3.672 1.00 90.75 88 LEU A N 1
ATOM 709 C CA . LEU A 1 88 ? -9.047 15.207 2.787 1.00 90.75 88 LEU A CA 1
ATOM 710 C C . LEU A 1 88 ? -8.118 14.971 1.583 1.00 90.75 88 LEU A C 1
ATOM 712 O O . LEU A 1 88 ? -7.888 13.823 1.204 1.00 90.75 88 LEU A O 1
ATOM 716 N N . GLN A 1 89 ? -7.558 16.042 1.015 1.00 91.75 89 GLN A N 1
ATOM 717 C CA . GLN A 1 89 ? -6.656 15.944 -0.131 1.00 91.75 89 GLN A CA 1
ATOM 718 C C . GLN A 1 89 ? -5.333 15.271 0.243 1.00 91.75 89 GLN A C 1
ATOM 720 O O . GLN A 1 89 ? -4.877 14.380 -0.473 1.00 91.75 89 GLN A O 1
ATOM 725 N N . GLU A 1 90 ? -4.748 15.628 1.388 1.00 93.38 90 GLU A N 1
ATOM 726 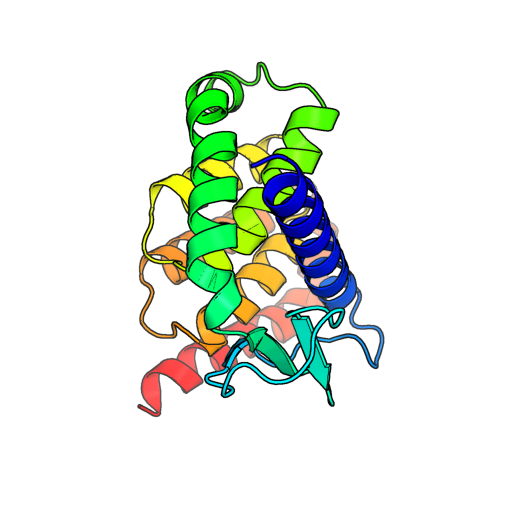C CA . GLU A 1 90 ? -3.540 14.965 1.889 1.00 93.38 90 GLU A CA 1
ATOM 727 C C . GLU A 1 90 ? -3.785 13.480 2.142 1.00 93.38 90 GLU A C 1
ATOM 729 O O . GLU A 1 90 ? -2.952 12.661 1.770 1.00 93.38 90 GLU A O 1
ATOM 734 N N . ARG A 1 91 ? -4.943 13.105 2.702 1.00 94.00 91 ARG A N 1
ATOM 735 C CA . ARG A 1 91 ? -5.301 11.693 2.915 1.00 94.00 91 ARG A CA 1
ATOM 736 C C . ARG A 1 91 ? -5.425 10.919 1.602 1.00 94.00 91 ARG A C 1
ATOM 738 O O . ARG A 1 91 ? -4.944 9.791 1.520 1.00 94.00 91 ARG A O 1
ATOM 745 N N . ARG A 1 92 ? -6.017 11.524 0.565 1.00 92.12 92 ARG A N 1
ATOM 746 C CA . ARG A 1 92 ? -6.107 10.925 -0.779 1.00 92.12 92 ARG A CA 1
ATOM 747 C C . ARG A 1 92 ? -4.727 10.718 -1.394 1.00 92.12 92 ARG A C 1
ATOM 749 O O . ARG A 1 92 ? -4.418 9.602 -1.804 1.00 92.12 92 ARG A O 1
ATOM 756 N N . ASN A 1 93 ? -3.892 11.756 -1.392 1.00 94.56 93 ASN A N 1
ATOM 757 C CA . ASN A 1 93 ? -2.527 11.685 -1.914 1.00 94.56 93 ASN A CA 1
ATOM 758 C C . ASN A 1 93 ? -1.697 10.643 -1.154 1.00 94.56 93 ASN A C 1
ATOM 760 O O . ASN A 1 93 ? -1.021 9.814 -1.759 1.00 94.56 93 ASN A O 1
ATOM 764 N N . LEU A 1 94 ? -1.811 10.636 0.175 1.00 95.81 94 LEU A N 1
ATOM 765 C CA . LEU A 1 94 ? -1.104 9.695 1.026 1.00 95.81 94 LEU A CA 1
ATOM 766 C C . LEU A 1 94 ? -1.525 8.250 0.759 1.00 95.81 94 LEU A C 1
ATOM 768 O O . LEU A 1 94 ? -0.671 7.368 0.759 1.00 95.81 94 LEU A O 1
ATOM 772 N N . ASN A 1 95 ? -2.808 8.001 0.487 1.00 95.31 95 ASN A N 1
ATOM 773 C CA . ASN A 1 95 ? -3.269 6.679 0.077 1.00 95.31 95 ASN A CA 1
ATOM 774 C C .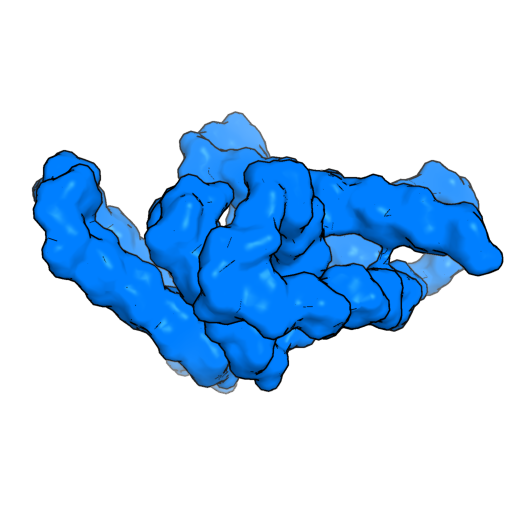 ASN A 1 95 ? -2.601 6.236 -1.239 1.00 95.31 95 ASN A C 1
ATOM 776 O O . ASN A 1 95 ? -2.105 5.114 -1.296 1.00 95.31 95 ASN A O 1
ATOM 780 N N . CYS A 1 96 ? -2.510 7.110 -2.255 1.00 95.12 96 CYS A N 1
ATOM 781 C CA . CYS A 1 96 ? -1.796 6.803 -3.506 1.00 95.12 96 CYS A CA 1
ATOM 782 C C . CYS A 1 96 ? -0.335 6.416 -3.241 1.00 95.12 96 CYS A C 1
ATOM 784 O O . CYS A 1 96 ? 0.142 5.383 -3.705 1.00 95.12 96 CYS A O 1
ATOM 786 N N . TRP A 1 97 ? 0.373 7.240 -2.466 1.00 97.69 97 TRP A N 1
ATOM 787 C CA . TRP A 1 97 ? 1.794 7.038 -2.194 1.00 97.69 97 TRP A CA 1
ATOM 788 C C . TRP A 1 97 ? 2.053 5.788 -1.350 1.00 97.69 97 TRP A C 1
ATOM 790 O O . TRP A 1 97 ? 2.991 5.049 -1.635 1.00 97.69 97 TRP A O 1
ATOM 800 N N . LEU A 1 98 ? 1.220 5.516 -0.340 1.00 97.81 98 LEU A N 1
ATOM 801 C CA . LEU A 1 98 ? 1.353 4.321 0.498 1.00 97.81 98 LEU A CA 1
ATOM 802 C C . LEU A 1 98 ? 1.061 3.033 -0.275 1.00 97.81 98 LEU A C 1
ATOM 804 O O . LEU A 1 98 ? 1.722 2.035 -0.007 1.00 97.81 98 LEU A O 1
ATOM 808 N N . ILE A 1 99 ? 0.115 3.039 -1.225 1.00 97.06 99 ILE A N 1
ATOM 809 C CA . ILE A 1 99 ? -0.120 1.887 -2.115 1.00 97.06 99 ILE A CA 1
ATOM 810 C C . ILE A 1 99 ? 1.164 1.560 -2.879 1.00 97.06 99 ILE A C 1
ATOM 812 O O . ILE A 1 99 ? 1.662 0.441 -2.779 1.00 97.06 99 ILE A O 1
ATOM 816 N N . ALA A 1 100 ? 1.738 2.547 -3.572 1.00 97.50 100 ALA A N 1
ATOM 817 C CA . ALA A 1 100 ? 2.967 2.353 -4.336 1.00 97.50 100 ALA A CA 1
ATOM 818 C C . ALA A 1 100 ? 4.142 1.911 -3.442 1.00 97.50 100 ALA A C 1
ATOM 820 O O . ALA A 1 100 ? 4.818 0.930 -3.746 1.00 97.50 100 ALA A O 1
ATOM 821 N N . ALA A 1 101 ? 4.348 2.583 -2.304 1.00 97.81 101 ALA A N 1
ATOM 822 C CA . ALA A 1 101 ? 5.445 2.283 -1.385 1.00 97.81 101 ALA A CA 1
ATOM 823 C C . ALA A 1 101 ? 5.383 0.850 -0.830 1.00 97.81 101 ALA A C 1
ATOM 825 O O . ALA A 1 101 ? 6.409 0.177 -0.765 1.00 97.81 101 ALA A O 1
ATOM 826 N N . ILE A 1 102 ? 4.190 0.372 -0.459 1.00 97.69 102 ILE A N 1
ATOM 827 C CA . ILE A 1 102 ? 3.999 -0.966 0.115 1.00 97.69 102 ILE A CA 1
ATOM 828 C C . ILE A 1 102 ? 4.067 -2.061 -0.958 1.00 97.69 102 ILE A C 1
ATOM 830 O O . ILE A 1 102 ? 4.629 -3.119 -0.686 1.00 97.69 102 ILE A O 1
ATOM 834 N N . LEU A 1 103 ? 3.548 -1.829 -2.171 1.00 96.38 103 LEU A N 1
ATOM 835 C CA . LEU A 1 103 ? 3.711 -2.780 -3.283 1.00 96.38 103 LEU A CA 1
ATOM 836 C C . LEU A 1 103 ? 5.197 -3.008 -3.600 1.00 96.38 103 LEU A C 1
ATOM 838 O O . LEU A 1 103 ? 5.627 -4.145 -3.815 1.00 96.38 103 LEU A O 1
ATOM 842 N N . ILE A 1 104 ? 5.989 -1.931 -3.575 1.00 96.38 104 ILE A N 1
ATOM 843 C CA . ILE A 1 104 ? 7.437 -1.979 -3.793 1.00 96.38 104 ILE A CA 1
ATOM 844 C C . ILE A 1 104 ? 8.147 -2.660 -2.613 1.00 96.38 104 ILE A C 1
ATOM 846 O O . ILE A 1 104 ? 8.873 -3.636 -2.830 1.00 96.38 104 ILE A O 1
ATOM 850 N N . ASN A 1 105 ? 7.924 -2.182 -1.384 1.00 95.81 105 ASN A N 1
ATOM 851 C CA . ASN A 1 105 ? 8.586 -2.668 -0.174 1.00 95.81 105 ASN A CA 1
ATOM 852 C C . ASN A 1 105 ? 7.601 -2.837 1.004 1.00 95.81 105 ASN A C 1
ATOM 854 O O . ASN A 1 105 ? 7.398 -1.908 1.795 1.00 95.81 105 ASN A O 1
ATOM 858 N N . PRO A 1 106 ? 7.023 -4.037 1.178 1.00 95.38 106 PRO A N 1
ATOM 859 C CA . PRO A 1 106 ? 6.054 -4.289 2.238 1.00 95.38 106 PRO A CA 1
ATOM 860 C C . PRO A 1 106 ? 6.678 -4.549 3.613 1.00 95.38 106 PRO A C 1
ATOM 862 O O . PRO A 1 106 ? 5.932 -4.728 4.567 1.00 95.38 106 PRO A O 1
ATOM 865 N N . GLN A 1 107 ? 8.007 -4.558 3.762 1.00 93.38 107 GLN A N 1
ATOM 866 C CA . GLN A 1 107 ? 8.668 -4.829 5.053 1.00 93.38 107 GLN A CA 1
ATOM 867 C C . GLN A 1 107 ? 8.853 -3.573 5.918 1.00 93.38 107 GLN A C 1
ATOM 869 O O . GLN A 1 107 ? 9.572 -3.574 6.914 1.00 93.38 107 GLN A O 1
ATOM 874 N N . VAL A 1 108 ? 8.248 -2.454 5.516 1.00 95.75 108 VAL A N 1
ATOM 875 C CA . VAL A 1 108 ? 8.342 -1.192 6.247 1.00 95.75 108 VAL A CA 1
ATOM 876 C C . VAL A 1 108 ? 7.106 -1.032 7.127 1.00 95.75 108 VAL A C 1
ATOM 878 O O . VAL A 1 108 ? 6.100 -0.444 6.722 1.00 95.75 108 VAL A O 1
ATOM 881 N N . THR A 1 109 ? 7.203 -1.472 8.383 1.00 96.44 109 THR A N 1
ATOM 882 C CA . THR A 1 109 ? 6.132 -1.375 9.396 1.00 96.44 109 THR A CA 1
ATOM 883 C C . THR A 1 109 ? 5.526 0.031 9.511 1.00 96.44 109 THR A C 1
ATOM 885 O O . THR A 1 109 ? 4.331 0.198 9.763 1.00 96.44 109 THR A O 1
ATOM 888 N N . THR A 1 110 ? 6.329 1.083 9.295 1.00 96.44 110 THR A N 1
ATOM 889 C CA . THR A 1 110 ? 5.843 2.474 9.330 1.00 96.44 110 THR A CA 1
ATOM 890 C C . THR A 1 110 ? 4.748 2.728 8.290 1.00 96.44 110 THR A C 1
ATOM 892 O O . THR A 1 110 ? 3.770 3.401 8.615 1.00 96.44 110 THR A O 1
ATOM 895 N N . PHE A 1 111 ? 4.854 2.174 7.078 1.00 97.88 111 PHE A N 1
ATOM 896 C CA . PHE A 1 111 ? 3.841 2.365 6.036 1.00 97.88 111 PHE A CA 1
ATOM 897 C C . PHE A 1 111 ? 2.516 1.699 6.414 1.00 97.88 111 PHE A C 1
ATOM 899 O O . PHE A 1 111 ? 1.460 2.322 6.297 1.00 97.88 111 PHE A O 1
ATOM 906 N N . TRP A 1 112 ? 2.562 0.490 6.975 1.00 97.56 112 TRP A N 1
ATOM 907 C CA . TRP A 1 112 ? 1.374 -0.206 7.473 1.00 97.56 112 TRP A CA 1
ATOM 908 C C . TRP A 1 112 ? 0.705 0.526 8.634 1.00 97.56 112 TRP A C 1
ATOM 910 O O . TRP A 1 112 ? -0.516 0.670 8.656 1.00 97.56 112 TRP A O 1
ATOM 920 N N . ASN A 1 113 ? 1.484 1.068 9.571 1.00 96.62 113 ASN A N 1
ATOM 921 C CA . ASN A 1 113 ? 0.942 1.896 10.650 1.00 96.62 113 ASN A CA 1
ATOM 922 C C . ASN A 1 113 ? 0.271 3.172 10.117 1.00 96.62 113 ASN A C 1
ATOM 924 O O . ASN A 1 113 ? -0.778 3.576 10.616 1.00 96.62 113 ASN A O 1
ATOM 928 N N . MET A 1 114 ? 0.829 3.790 9.074 1.00 97.06 114 MET A N 1
ATOM 929 C CA . MET A 1 114 ? 0.188 4.928 8.413 1.00 97.06 114 MET A CA 1
ATOM 930 C C . MET A 1 114 ? -1.100 4.516 7.683 1.00 97.06 114 MET A C 1
ATOM 932 O O . MET A 1 114 ? -2.093 5.236 7.787 1.00 97.06 114 MET A O 1
ATOM 936 N N . ARG A 1 115 ? -1.151 3.336 7.047 1.00 96.75 115 ARG A N 1
ATOM 937 C CA . ARG A 1 115 ? -2.406 2.784 6.503 1.00 96.75 115 ARG A CA 1
ATOM 938 C C . ARG A 1 115 ? -3.456 2.530 7.583 1.00 96.75 115 ARG A C 1
ATOM 940 O O . ARG A 1 115 ? -4.617 2.861 7.370 1.00 96.75 115 ARG A O 1
ATOM 947 N N . ARG A 1 116 ? -3.075 2.018 8.763 1.00 95.69 116 ARG A N 1
ATOM 948 C CA . ARG A 1 116 ? -4.009 1.864 9.900 1.00 95.69 116 ARG A CA 1
ATOM 949 C C . ARG A 1 116 ? -4.657 3.197 10.266 1.00 95.69 116 ARG A C 1
ATOM 951 O O . ARG A 1 116 ? -5.869 3.248 10.434 1.00 95.69 116 ARG A O 1
ATOM 958 N N . ASN A 1 117 ? -3.872 4.273 10.332 1.00 94.69 117 ASN A N 1
ATOM 959 C CA . ASN A 1 117 ? -4.403 5.608 10.614 1.00 94.69 117 ASN A CA 1
ATOM 960 C C . ASN A 1 117 ? -5.377 6.088 9.526 1.00 94.69 117 ASN A C 1
ATOM 962 O O . ASN A 1 117 ? -6.411 6.654 9.864 1.00 94.69 117 ASN A O 1
ATOM 966 N N . LEU A 1 118 ? -5.089 5.841 8.240 1.00 94.06 118 LEU A N 1
ATOM 967 C CA . LEU A 1 118 ? -6.019 6.174 7.152 1.00 94.06 118 LEU A CA 1
ATOM 968 C C . LEU A 1 118 ? -7.340 5.399 7.261 1.00 94.06 118 LEU A C 1
ATOM 970 O O . LEU A 1 118 ? -8.404 6.007 7.155 1.00 94.06 118 LEU A O 1
ATOM 974 N N . ALA A 1 119 ? -7.278 4.091 7.515 1.00 92.44 119 ALA A N 1
ATOM 975 C CA . ALA A 1 119 ? -8.464 3.252 7.677 1.00 92.44 119 ALA A CA 1
ATOM 976 C C . ALA A 1 119 ? -9.307 3.679 8.896 1.00 92.44 119 ALA A C 1
ATOM 978 O O . ALA A 1 119 ? -10.518 3.837 8.781 1.00 92.44 119 ALA A O 1
ATOM 979 N N . LEU A 1 120 ? -8.673 3.970 10.040 1.00 90.62 120 LEU A N 1
ATOM 980 C CA . LEU A 1 120 ? -9.363 4.457 11.247 1.00 90.62 120 LEU A CA 1
ATOM 981 C C . LEU A 1 120 ? -10.001 5.840 11.068 1.00 90.62 120 LEU A C 1
ATOM 983 O O . LEU A 1 120 ? -10.994 6.148 11.715 1.00 90.62 120 LEU A O 1
ATOM 987 N N . GLN A 1 121 ? -9.451 6.675 10.188 1.00 89.25 121 GLN A N 1
ATOM 988 C CA . GLN A 1 121 ? -10.028 7.975 9.833 1.00 89.25 121 GLN A CA 1
ATOM 989 C C . GLN A 1 121 ? -11.094 7.874 8.727 1.00 89.25 121 GLN A C 1
ATOM 991 O O . GLN A 1 121 ? -11.430 8.896 8.122 1.00 89.25 121 GLN A O 1
ATOM 996 N N . ALA A 1 122 ? -11.574 6.659 8.426 1.00 81.94 122 ALA A N 1
ATOM 997 C CA . ALA A 1 122 ? -12.528 6.344 7.362 1.00 81.94 122 ALA A CA 1
ATOM 998 C C . ALA A 1 122 ? -12.108 6.866 5.973 1.00 81.94 122 ALA A C 1
ATOM 1000 O O . ALA A 1 122 ? -12.944 7.150 5.117 1.00 81.94 122 ALA A O 1
ATOM 1001 N N . ALA A 1 123 ? 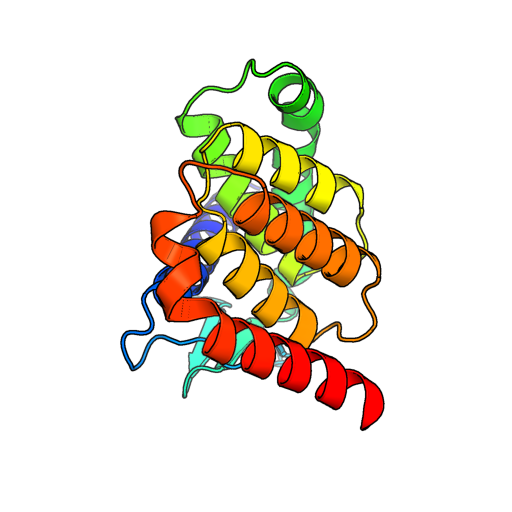-10.800 7.006 5.730 1.00 83.81 123 ALA A N 1
ATOM 1002 C CA . ALA A 1 123 ? -10.283 7.441 4.433 1.00 83.81 123 ALA A CA 1
ATOM 1003 C C . ALA A 1 123 ? -10.227 6.294 3.408 1.00 83.81 123 ALA A C 1
ATOM 1005 O O . ALA A 1 123 ? -10.148 6.554 2.207 1.00 83.81 123 ALA A O 1
ATOM 1006 N N . VAL A 1 124 ? -10.245 5.040 3.878 1.00 86.38 124 VAL A N 1
ATOM 1007 C CA . VAL A 1 124 ? -10.236 3.816 3.065 1.00 86.38 124 VAL A CA 1
ATOM 1008 C C . VAL A 1 124 ? -11.112 2.762 3.749 1.00 86.38 124 VAL A C 1
ATOM 1010 O O . VAL A 1 124 ? -11.032 2.593 4.964 1.00 86.38 124 VAL A O 1
ATOM 1013 N N . ALA A 1 125 ? -11.950 2.063 2.980 1.00 87.81 125 ALA A N 1
ATOM 1014 C CA . ALA A 1 125 ? -12.811 0.999 3.497 1.00 87.81 125 ALA A CA 1
ATOM 1015 C C . ALA A 1 125 ? -12.011 -0.272 3.834 1.00 87.81 125 ALA A C 1
ATOM 1017 O O . ALA A 1 125 ? -11.077 -0.631 3.119 1.00 87.81 125 ALA A O 1
ATOM 1018 N N . PHE A 1 126 ? -12.413 -1.014 4.870 1.00 88.88 126 PHE A N 1
ATOM 1019 C CA . PHE A 1 126 ? -11.709 -2.238 5.277 1.00 88.88 126 PHE A CA 1
ATOM 1020 C C . PHE A 1 126 ? -11.704 -3.343 4.205 1.00 88.88 126 PHE A C 1
ATOM 1022 O O . PHE A 1 126 ? -10.727 -4.079 4.100 1.00 88.88 126 PHE A O 1
ATOM 1029 N N . SER A 1 127 ? -12.740 -3.436 3.365 1.00 85.62 127 SER A N 1
ATOM 1030 C CA . SER A 1 127 ? -12.768 -4.372 2.229 1.00 85.62 127 SER A CA 1
ATOM 1031 C C . SER A 1 127 ? -11.656 -4.092 1.214 1.00 85.62 127 SER A C 1
ATOM 1033 O O . SER A 1 127 ? -11.006 -5.023 0.740 1.00 85.62 127 SER A O 1
ATOM 1035 N N . VAL A 1 128 ? -11.386 -2.812 0.941 1.00 89.50 128 VAL A N 1
ATOM 1036 C CA . VAL A 1 128 ? -10.271 -2.370 0.091 1.00 89.50 128 VAL A CA 1
ATOM 1037 C C . VAL A 1 128 ? -8.934 -2.748 0.728 1.00 89.50 128 VAL A C 1
ATOM 1039 O O . VAL A 1 128 ? -8.030 -3.205 0.038 1.00 89.50 128 VAL A O 1
ATOM 1042 N N . GLU A 1 129 ? -8.800 -2.603 2.048 1.00 93.44 129 GLU A N 1
ATOM 1043 C CA . GLU A 1 129 ? -7.572 -2.968 2.770 1.00 93.44 129 GLU A CA 1
ATOM 1044 C C . GLU A 1 129 ? -7.302 -4.483 2.765 1.00 93.44 129 GLU A C 1
ATOM 1046 O O . GLU A 1 129 ? -6.148 -4.921 2.661 1.00 93.44 129 GLU A O 1
ATOM 1051 N N . LEU A 1 130 ? -8.353 -5.309 2.837 1.00 91.31 130 LEU A N 1
ATOM 1052 C CA . LEU A 1 130 ? -8.222 -6.756 2.658 1.00 91.31 130 LEU A CA 1
ATOM 1053 C C . LEU A 1 130 ? -7.766 -7.100 1.244 1.00 91.31 130 LEU A C 1
ATOM 1055 O O . LEU A 1 130 ? -6.837 -7.887 1.085 1.00 91.31 130 LEU A O 1
ATOM 1059 N N . GLU A 1 131 ? -8.374 -6.521 0.217 1.00 90.38 131 GLU A N 1
ATOM 1060 C CA . GLU A 1 131 ? -7.963 -6.816 -1.155 1.00 90.38 131 GLU A CA 1
ATOM 1061 C C . GLU A 1 131 ? -6.529 -6.339 -1.424 1.00 90.38 131 GLU A C 1
ATOM 1063 O O . GLU A 1 131 ? -5.708 -7.078 -1.966 1.00 90.38 131 GLU A O 1
ATOM 1068 N N . PHE A 1 132 ? -6.177 -5.151 -0.934 1.00 94.50 132 PHE A N 1
ATOM 1069 C CA . PHE A 1 132 ? -4.828 -4.616 -1.049 1.00 94.50 132 PHE A CA 1
ATOM 1070 C C . PHE A 1 132 ? -3.779 -5.517 -0.383 1.00 94.50 132 PHE A C 1
ATOM 1072 O O . PHE A 1 132 ? -2.780 -5.875 -1.008 1.00 94.50 132 PHE A O 1
ATOM 1079 N N . SER A 1 133 ? -4.008 -5.937 0.866 1.00 94.88 133 SER A N 1
ATOM 1080 C CA . SER A 1 133 ? -3.078 -6.844 1.554 1.00 94.88 133 SER A CA 1
ATOM 1081 C C . SER A 1 133 ? -2.974 -8.211 0.872 1.00 94.88 133 SER A C 1
ATOM 1083 O O . SER A 1 133 ? -1.892 -8.794 0.871 1.00 94.88 133 SER A O 1
ATOM 1085 N N . ARG A 1 134 ? -4.044 -8.700 0.228 1.00 93.31 134 ARG A N 1
ATOM 1086 C CA . ARG A 1 134 ? -3.999 -9.929 -0.579 1.00 93.31 134 ARG A CA 1
ATOM 1087 C C . ARG A 1 134 ? -3.056 -9.771 -1.774 1.00 93.31 134 ARG A C 1
ATOM 1089 O O . ARG A 1 134 ? -2.225 -10.648 -1.984 1.00 93.31 134 ARG A O 1
ATOM 1096 N N . ILE A 1 135 ? -3.156 -8.666 -2.521 1.00 93.62 135 ILE A N 1
ATOM 1097 C CA . ILE A 1 135 ? -2.273 -8.373 -3.667 1.00 93.62 135 ILE A CA 1
ATOM 1098 C C . ILE A 1 135 ? -0.808 -8.298 -3.212 1.00 93.62 135 ILE A C 1
ATOM 1100 O O . ILE A 1 135 ? 0.069 -8.885 -3.832 1.00 93.62 135 ILE A O 1
ATOM 1104 N N . VAL A 1 136 ? -0.525 -7.633 -2.090 1.00 95.19 136 VAL A N 1
ATOM 1105 C CA . VAL A 1 136 ? 0.845 -7.540 -1.548 1.00 95.19 136 VAL A CA 1
ATOM 1106 C C . VAL A 1 136 ? 1.425 -8.923 -1.216 1.00 95.19 136 VAL A C 1
ATOM 1108 O O . VAL A 1 136 ? 2.599 -9.195 -1.495 1.00 95.19 136 VAL A O 1
ATOM 1111 N N . LEU A 1 137 ? 0.600 -9.806 -0.646 1.00 93.44 137 LEU A N 1
ATOM 1112 C CA . LEU A 1 137 ? 0.995 -11.159 -0.255 1.00 93.44 137 LEU A CA 1
ATOM 1113 C C . LEU A 1 137 ? 1.282 -12.083 -1.446 1.00 93.44 137 LEU A C 1
ATOM 1115 O O . LEU A 1 137 ? 1.997 -13.061 -1.259 1.00 93.44 137 LEU A O 1
ATOM 1119 N N . THR A 1 138 ? 0.822 -11.780 -2.668 1.00 91.75 138 THR A N 1
ATOM 1120 C CA . THR A 1 138 ? 1.142 -12.622 -3.839 1.00 91.75 138 THR A CA 1
ATOM 1121 C C . THR A 1 138 ? 2.621 -12.578 -4.208 1.00 91.75 138 THR A C 1
ATOM 1123 O O . THR A 1 138 ? 3.151 -13.560 -4.710 1.00 91.75 138 THR A O 1
ATOM 1126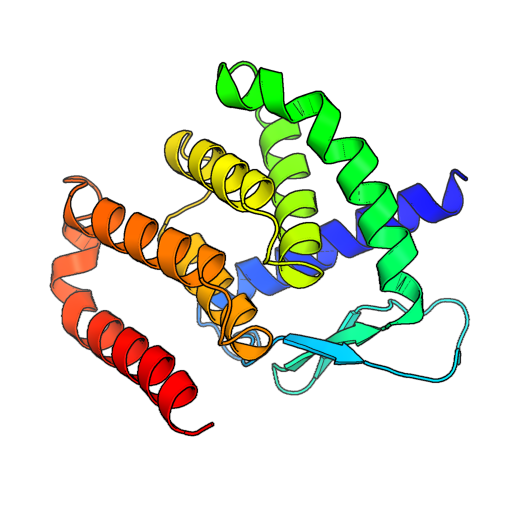 N N . ARG A 1 139 ? 3.289 -11.444 -3.960 1.00 90.19 139 ARG A N 1
ATOM 1127 C CA . ARG A 1 139 ? 4.731 -11.270 -4.193 1.00 90.19 139 ARG A CA 1
ATOM 1128 C C . ARG A 1 139 ? 5.548 -11.529 -2.933 1.00 90.19 139 ARG A C 1
ATOM 1130 O O . ARG A 1 139 ? 6.629 -12.101 -2.994 1.00 90.19 139 ARG A O 1
ATOM 1137 N N . ASN A 1 140 ? 5.055 -11.065 -1.787 1.00 86.25 140 ASN A N 1
ATOM 1138 C CA . ASN A 1 140 ? 5.785 -11.077 -0.521 1.00 86.25 140 ASN A CA 1
ATOM 1139 C C . ASN A 1 140 ? 5.074 -11.962 0.509 1.00 86.25 140 ASN A C 1
ATOM 1141 O O . ASN A 1 140 ? 4.700 -11.505 1.589 1.00 86.25 140 ASN A O 1
ATOM 1145 N N . TYR A 1 141 ? 4.918 -13.241 0.174 1.00 84.38 141 TYR A N 1
ATOM 1146 C CA . TYR A 1 141 ? 4.187 -14.235 0.967 1.00 84.38 141 TYR A CA 1
ATOM 1147 C C . TYR A 1 141 ? 4.784 -14.506 2.362 1.00 84.38 141 TYR A C 1
ATOM 1149 O O . TYR A 1 141 ? 4.120 -15.102 3.196 1.00 84.38 141 TYR A O 1
ATOM 1157 N N . LYS A 1 142 ? 6.009 -14.045 2.657 1.00 85.00 142 LYS A N 1
ATOM 1158 C CA . LYS A 1 142 ? 6.634 -14.111 3.997 1.00 85.00 142 LYS A CA 1
ATOM 1159 C C . LYS A 1 142 ? 6.561 -12.790 4.780 1.00 85.00 142 LYS A C 1
ATOM 1161 O O . LYS A 1 142 ? 7.196 -12.663 5.824 1.00 85.00 142 LYS A O 1
ATOM 1166 N N . SER A 1 143 ? 5.846 -11.773 4.288 1.00 90.31 143 SER A N 1
ATOM 1167 C CA . SER A 1 143 ? 5.764 -10.474 4.971 1.00 90.31 143 SER A CA 1
ATOM 1168 C C . SER A 1 143 ? 4.916 -10.562 6.242 1.00 90.31 143 SER A C 1
ATOM 1170 O O . SER A 1 143 ? 3.683 -10.562 6.202 1.00 90.31 143 SER A O 1
ATOM 1172 N N . SER A 1 144 ? 5.592 -10.600 7.393 1.00 91.50 144 SER A N 1
ATOM 1173 C CA . SER A 1 144 ? 4.952 -10.599 8.713 1.00 91.50 144 SER A CA 1
ATOM 1174 C C . SER A 1 144 ? 4.132 -9.329 8.944 1.00 91.50 144 SER A C 1
ATOM 1176 O O . SER A 1 144 ? 3.038 -9.400 9.507 1.00 91.50 144 SER A O 1
ATOM 1178 N N . ASP A 1 145 ? 4.611 -8.182 8.459 1.00 94.19 145 ASP A N 1
ATOM 1179 C CA . ASP A 1 145 ? 3.894 -6.910 8.502 1.00 94.19 145 ASP A CA 1
ATOM 1180 C C . ASP A 1 145 ? 2.568 -6.975 7.726 1.00 94.19 145 ASP A C 1
ATOM 1182 O O . ASP A 1 145 ? 1.533 -6.561 8.256 1.00 94.19 145 ASP A O 1
ATOM 1186 N N . ALA A 1 146 ? 2.564 -7.551 6.516 1.00 94.31 146 ALA A N 1
ATOM 1187 C CA . ALA A 1 146 ? 1.352 -7.699 5.709 1.00 94.31 146 ALA A CA 1
ATOM 1188 C C . ALA A 1 146 ? 0.313 -8.605 6.394 1.00 94.31 146 ALA A C 1
ATOM 1190 O O . ALA A 1 146 ? -0.859 -8.231 6.486 1.00 94.31 146 ALA A O 1
ATOM 1191 N N . PHE A 1 147 ? 0.728 -9.746 6.959 1.00 93.44 147 PHE A N 1
ATOM 1192 C CA . PHE A 1 147 ? -0.169 -10.611 7.740 1.00 93.44 147 PHE A CA 1
ATOM 1193 C C . PHE A 1 147 ? -0.683 -9.937 9.010 1.00 93.44 147 PHE A C 1
ATOM 1195 O O . PHE A 1 147 ? -1.866 -10.033 9.341 1.00 93.44 147 PHE A O 1
ATOM 1202 N N . THR A 1 148 ? 0.190 -9.225 9.720 1.00 94.81 148 THR A N 1
ATOM 1203 C CA . THR A 1 148 ? -0.172 -8.499 10.942 1.00 94.81 148 THR A CA 1
ATOM 1204 C C . THR A 1 148 ? -1.164 -7.378 10.638 1.00 94.81 148 THR A C 1
ATOM 1206 O O . THR A 1 148 ? -2.100 -7.141 11.407 1.00 94.81 148 THR A O 1
ATOM 1209 N N . TYR A 1 149 ? -1.000 -6.689 9.507 1.00 96.06 149 TYR A N 1
ATOM 1210 C CA . TYR A 1 149 ? -1.958 -5.703 9.025 1.00 96.06 149 TYR A CA 1
ATOM 1211 C C . TYR A 1 149 ? -3.290 -6.356 8.642 1.00 96.06 149 TYR A C 1
ATOM 1213 O O . TYR A 1 149 ? -4.331 -5.931 9.139 1.00 96.06 149 TYR A O 1
ATOM 1221 N N . ARG A 1 150 ? -3.263 -7.433 7.849 1.00 93.94 150 ARG A N 1
ATOM 1222 C CA . ARG A 1 150 ? -4.462 -8.169 7.424 1.00 93.94 150 ARG A CA 1
ATOM 1223 C C . ARG A 1 150 ? -5.284 -8.676 8.611 1.00 93.94 150 ARG A C 1
ATOM 1225 O O . ARG A 1 150 ? -6.485 -8.430 8.670 1.00 93.94 150 ARG A O 1
ATOM 1232 N N . ARG A 1 151 ? -4.636 -9.294 9.607 1.00 92.75 151 ARG A N 1
ATOM 1233 C CA . ARG A 1 151 ? -5.281 -9.733 10.858 1.00 92.75 151 ARG A CA 1
ATOM 1234 C C . ARG A 1 151 ? -5.972 -8.574 11.572 1.00 92.75 151 ARG A C 1
ATOM 1236 O O . ARG A 1 151 ? -7.102 -8.724 12.027 1.00 92.75 151 ARG A O 1
ATOM 1243 N N . TRP A 1 152 ? -5.304 -7.426 11.662 1.00 94.81 152 TRP A N 1
ATOM 1244 C CA . TRP A 1 152 ? -5.879 -6.229 12.270 1.00 94.81 152 TRP A CA 1
ATOM 1245 C C . TRP A 1 152 ? -7.117 -5.732 11.505 1.00 94.81 152 TRP A C 1
ATOM 1247 O O . TRP A 1 152 ? -8.115 -5.402 12.140 1.00 94.81 152 TRP A O 1
ATOM 1257 N N . VAL A 1 153 ? -7.096 -5.730 10.165 1.00 92.69 153 VAL A N 1
ATOM 1258 C CA . VAL A 1 153 ? -8.261 -5.356 9.336 1.00 92.69 153 VAL A CA 1
ATOM 1259 C C . VAL A 1 153 ? -9.436 -6.299 9.595 1.00 92.69 153 VAL A C 1
ATOM 1261 O O . VAL A 1 153 ? -10.538 -5.834 9.873 1.00 92.69 153 VAL A O 1
ATOM 1264 N N . LEU A 1 154 ? -9.196 -7.614 9.577 1.00 89.56 154 LEU A N 1
ATOM 1265 C CA . LEU A 1 154 ? -10.221 -8.621 9.863 1.00 89.56 154 LEU A CA 1
ATOM 1266 C C . LEU A 1 154 ? -10.850 -8.399 11.238 1.00 89.56 154 LEU A C 1
ATOM 1268 O O . LEU A 1 154 ? -12.068 -8.292 11.349 1.00 89.56 154 LEU A O 1
ATOM 1272 N N . GLN A 1 155 ? -10.027 -8.252 12.279 1.00 89.19 155 GLN A N 1
ATOM 1273 C CA . GLN A 1 155 ? -10.508 -7.968 13.633 1.00 89.19 155 GLN A CA 1
ATOM 1274 C C . GLN A 1 155 ? -11.400 -6.725 13.671 1.00 89.19 155 GLN A C 1
ATOM 1276 O O . GLN A 1 155 ? -12.448 -6.751 14.309 1.00 89.19 155 GLN A O 1
ATOM 1281 N N . ARG A 1 156 ? -11.028 -5.651 12.961 1.00 88.44 156 ARG A N 1
ATOM 1282 C CA . ARG A 1 156 ? -11.852 -4.438 12.878 1.00 88.44 156 ARG A CA 1
ATOM 1283 C C . ARG A 1 156 ? -13.189 -4.691 12.194 1.00 88.44 156 ARG A C 1
ATOM 1285 O O . ARG A 1 156 ? -14.199 -4.238 12.713 1.00 88.44 156 ARG A O 1
ATOM 1292 N N . MET A 1 157 ? -13.219 -5.466 11.112 1.00 84.12 157 MET A N 1
ATOM 1293 C CA . MET A 1 157 ? -14.468 -5.807 10.423 1.00 84.12 157 MET A CA 1
ATOM 1294 C C . MET A 1 157 ? -15.433 -6.635 11.283 1.00 84.12 157 MET A C 1
ATOM 1296 O O . MET A 1 157 ? -16.641 -6.463 11.162 1.00 84.12 157 MET A O 1
ATOM 1300 N N . PHE A 1 158 ? -14.928 -7.512 12.158 1.00 76.88 158 PHE A N 1
ATOM 1301 C CA . PHE A 1 158 ? -15.770 -8.314 13.060 1.00 76.88 158 PHE A CA 1
ATOM 1302 C C . PHE A 1 158 ? -16.216 -7.560 14.325 1.00 76.88 158 PHE A C 1
ATOM 1304 O O . PHE A 1 158 ? -17.291 -7.838 14.868 1.00 76.88 158 PHE A O 1
ATOM 1311 N N . LEU A 1 159 ? -15.390 -6.631 14.816 1.00 77.06 159 LEU A N 1
ATOM 1312 C CA . LEU A 1 159 ? -15.651 -5.880 16.048 1.00 77.06 159 LEU A CA 1
ATOM 1313 C C . LEU A 1 159 ? -16.488 -4.614 15.825 1.00 77.06 159 LEU A C 1
ATOM 1315 O O . LEU A 1 159 ? -17.174 -4.193 16.751 1.00 77.06 159 LEU A O 1
ATOM 1319 N N . ASP A 1 160 ? -16.438 -4.008 14.640 1.00 68.19 160 ASP A N 1
ATOM 1320 C CA . ASP A 1 160 ? -17.206 -2.801 14.332 1.00 68.19 160 ASP A CA 1
ATOM 1321 C C . ASP A 1 160 ? -18.680 -3.144 14.054 1.00 68.19 160 ASP A C 1
ATOM 1323 O O . ASP A 1 160 ? -19.009 -3.834 13.085 1.00 68.19 160 ASP A O 1
ATOM 1327 N N . GLU A 1 161 ? -19.583 -2.666 14.914 1.00 55.28 161 GLU A N 1
ATOM 1328 C CA . GLU A 1 161 ? -21.026 -2.925 14.832 1.00 55.28 161 GLU A CA 1
ATOM 1329 C C . GLU A 1 161 ? -21.654 -2.426 13.528 1.00 55.28 161 GLU A C 1
ATOM 1331 O O . GLU A 1 161 ? -22.597 -3.041 13.032 1.00 55.28 161 GLU A O 1
ATOM 1336 N N . THR A 1 162 ? -21.085 -1.384 12.915 1.00 55.28 162 THR A N 1
ATOM 1337 C CA . THR A 1 162 ? -21.535 -0.878 11.609 1.00 55.28 162 THR A CA 1
ATOM 1338 C C . THR A 1 162 ? -21.082 -1.758 10.439 1.00 55.28 162 THR A C 1
ATOM 1340 O O . THR A 1 162 ? -21.755 -1.815 9.411 1.00 55.28 162 THR A O 1
ATOM 1343 N N . ALA A 1 163 ? -19.993 -2.519 10.602 1.00 53.19 163 ALA A N 1
ATOM 1344 C CA . ALA A 1 163 ? -19.494 -3.469 9.606 1.00 53.19 163 ALA A CA 1
ATOM 1345 C C . ALA A 1 163 ? -20.171 -4.853 9.696 1.00 53.19 163 ALA A C 1
ATOM 1347 O O . ALA A 1 163 ? -20.165 -5.606 8.717 1.00 53.19 163 ALA A O 1
ATOM 1348 N N . ARG A 1 164 ? -20.811 -5.184 10.830 1.00 52.66 164 ARG A N 1
ATOM 1349 C CA . ARG A 1 164 ? -21.472 -6.485 11.065 1.00 52.66 164 ARG A CA 1
ATOM 1350 C C . ARG A 1 164 ? -22.553 -6.830 10.035 1.00 52.66 164 ARG A C 1
ATOM 1352 O O . ARG A 1 164 ? -22.665 -8.000 9.673 1.00 52.66 164 ARG A O 1
ATOM 1359 N N . CYS A 1 165 ? -23.288 -5.845 9.508 1.00 49.69 165 CYS A N 1
ATOM 1360 C CA . CYS A 1 165 ? -24.326 -6.082 8.491 1.00 49.69 165 CYS A CA 1
ATOM 1361 C C . CYS A 1 165 ? -23.780 -6.672 7.177 1.00 49.69 165 CYS A C 1
ATOM 1363 O O . CYS A 1 165 ? -24.500 -7.394 6.496 1.00 49.69 165 CYS A O 1
ATOM 1365 N N . VAL A 1 166 ? -22.511 -6.421 6.830 1.00 53.41 166 VAL A N 1
ATOM 1366 C CA . VAL A 1 166 ? -21.864 -7.022 5.647 1.00 53.41 166 VAL A CA 1
ATOM 1367 C C . VAL A 1 166 ? -21.314 -8.415 5.972 1.00 53.41 166 VAL A C 1
ATOM 1369 O O . VAL A 1 166 ? -21.289 -9.302 5.123 1.00 53.41 166 VAL A O 1
ATOM 1372 N N . VAL A 1 167 ? -20.889 -8.635 7.216 1.00 54.31 167 VAL A N 1
ATOM 1373 C CA . VAL A 1 167 ? -20.166 -9.844 7.624 1.00 54.31 167 VAL A CA 1
ATOM 1374 C C . VAL A 1 167 ? -21.076 -11.070 7.738 1.00 54.31 167 VAL A C 1
ATOM 1376 O O . VAL A 1 167 ? -20.641 -12.151 7.356 1.00 54.31 167 VAL A O 1
ATOM 1379 N N . PHE A 1 168 ? -22.335 -10.934 8.172 1.00 53.50 168 PHE A N 1
ATOM 1380 C CA . PHE A 1 168 ? -23.229 -12.088 8.391 1.00 53.50 168 PHE A CA 1
ATOM 1381 C C . PHE A 1 168 ? -23.565 -12.905 7.123 1.00 53.50 168 PHE A C 1
ATOM 1383 O O . PHE A 1 168 ? -23.900 -14.080 7.245 1.00 53.50 168 PHE A O 1
ATOM 1390 N N . GLY A 1 169 ? -23.429 -12.332 5.919 1.00 53.59 169 GLY A N 1
ATOM 1391 C CA . GLY A 1 169 ? -23.596 -13.052 4.642 1.00 53.59 169 GLY A CA 1
ATOM 1392 C C . GLY A 1 169 ? -22.287 -13.445 3.938 1.00 53.59 169 GLY A C 1
ATOM 1393 O O . GLY A 1 169 ? -22.303 -14.274 3.031 1.00 53.59 169 GLY A O 1
ATOM 1394 N N . VAL A 1 170 ? -21.149 -12.870 4.346 1.00 58.47 170 VAL A N 1
ATOM 1395 C CA . VAL A 1 170 ? -19.852 -12.948 3.633 1.00 58.47 170 VAL A CA 1
ATOM 1396 C C . VAL A 1 170 ? -18.812 -13.774 4.413 1.00 58.47 170 VAL A C 1
ATOM 1398 O O . VAL A 1 170 ? -17.731 -14.075 3.904 1.00 58.47 170 VAL A O 1
ATOM 1401 N N . THR A 1 171 ? -19.128 -14.216 5.636 1.00 62.06 171 THR A N 1
ATOM 1402 C CA . THR A 1 171 ? -18.210 -14.935 6.540 1.00 62.06 171 THR A CA 1
ATOM 1403 C C . THR A 1 171 ? -17.571 -16.160 5.901 1.00 62.06 171 THR A C 1
ATOM 1405 O O . THR A 1 171 ? -16.374 -16.381 6.060 1.00 62.06 171 THR A O 1
ATOM 1408 N N . ARG A 1 172 ? -18.347 -16.948 5.148 1.00 64.75 172 ARG A N 1
ATOM 1409 C CA . ARG A 1 172 ? -17.858 -18.195 4.545 1.00 64.75 172 ARG A CA 1
ATOM 1410 C C . ARG A 1 172 ? -16.900 -17.938 3.379 1.00 64.75 172 ARG A C 1
ATOM 1412 O O . ARG A 1 172 ? -15.847 -18.565 3.320 1.00 64.75 172 ARG A O 1
ATOM 1419 N N . SER A 1 173 ? -17.220 -17.004 2.481 1.00 69.56 173 SER A N 1
ATOM 1420 C CA . SER A 1 173 ? -16.329 -16.642 1.368 1.00 69.56 173 SER A CA 1
ATOM 1421 C C . SER A 1 173 ? -15.061 -15.946 1.851 1.00 69.56 173 SER A C 1
ATOM 1423 O O . SER A 1 173 ? -13.990 -16.189 1.304 1.00 69.56 173 SER A O 1
ATOM 1425 N N . LEU A 1 174 ? -15.168 -15.118 2.896 1.00 73.19 174 LEU A N 1
ATOM 1426 C CA . LEU A 1 174 ? -14.012 -14.488 3.522 1.00 73.19 174 LEU A CA 1
ATOM 1427 C C . LEU A 1 174 ? -13.107 -15.546 4.164 1.00 73.19 174 LEU A C 1
ATOM 1429 O O . LEU A 1 174 ? -11.913 -15.551 3.898 1.00 73.19 174 LEU A O 1
ATOM 1433 N N . PHE A 1 175 ? -13.674 -16.490 4.920 1.00 71.44 175 PHE A N 1
ATOM 1434 C CA . PHE A 1 175 ? -12.919 -17.583 5.535 1.00 71.44 175 PHE A CA 1
ATOM 1435 C C . PHE A 1 175 ? -12.190 -18.457 4.503 1.00 71.44 175 PHE A C 1
ATOM 1437 O O . PHE A 1 175 ? -10.997 -18.703 4.654 1.00 71.44 175 PHE A O 1
ATOM 1444 N N . TYR A 1 176 ? -12.862 -18.874 3.423 1.00 74.31 176 TYR A N 1
ATOM 1445 C CA . TYR A 1 176 ? -12.197 -19.621 2.347 1.00 74.31 176 TYR A CA 1
ATOM 1446 C C . TYR A 1 176 ? -11.123 -18.793 1.633 1.00 74.31 176 TYR A C 1
ATOM 1448 O O . TYR A 1 176 ? -10.081 -19.336 1.277 1.00 74.31 176 TYR A O 1
ATOM 1456 N N . GLY A 1 177 ? -11.344 -17.488 1.455 1.00 76.75 177 GLY A N 1
ATOM 1457 C CA . GLY A 1 177 ? -10.326 -16.582 0.926 1.00 76.75 177 GLY A CA 1
ATOM 1458 C C . GLY A 1 177 ? -9.088 -16.498 1.823 1.00 76.75 177 GLY A C 1
ATOM 1459 O O . GLY A 1 177 ? -7.973 -16.491 1.311 1.00 76.75 177 GLY A O 1
ATOM 1460 N N . GLU A 1 178 ? -9.260 -16.486 3.149 1.00 82.12 178 GLU A N 1
ATOM 1461 C CA . GLU A 1 178 ? -8.138 -16.529 4.096 1.00 82.12 178 GLU A CA 1
ATOM 1462 C C . GLU A 1 178 ? -7.386 -17.860 4.040 1.00 82.12 178 GLU A C 1
ATOM 1464 O O . GLU A 1 178 ? -6.158 -17.852 4.006 1.00 82.12 178 GLU A O 1
ATOM 1469 N N . LEU A 1 179 ? -8.101 -18.991 3.978 1.00 76.50 179 LEU A N 1
ATOM 1470 C CA . LEU A 1 179 ? -7.474 -20.309 3.834 1.00 76.50 179 LEU A CA 1
ATOM 1471 C C . LEU A 1 179 ? -6.599 -20.373 2.578 1.00 76.50 179 LEU A C 1
ATOM 1473 O O . LEU A 1 179 ? -5.430 -20.720 2.681 1.00 76.50 179 LEU A O 1
ATOM 1477 N N . GLN A 1 180 ? -7.103 -19.912 1.430 1.00 79.56 180 GLN A N 1
ATOM 1478 C CA . GLN A 1 180 ? -6.332 -19.887 0.178 1.00 79.56 180 GLN A CA 1
ATOM 1479 C C . GLN A 1 180 ? -5.053 -19.041 0.261 1.00 79.56 180 GLN A C 1
ATOM 1481 O O . GLN A 1 180 ? -4.060 -19.347 -0.398 1.00 79.56 180 GLN A O 1
ATOM 1486 N N . ILE A 1 181 ? -5.069 -17.949 1.031 1.00 80.31 181 ILE A N 1
ATOM 1487 C CA . ILE A 1 181 ? -3.876 -17.120 1.242 1.00 80.31 181 ILE A CA 1
ATOM 1488 C C . ILE A 1 181 ? -2.865 -17.864 2.115 1.00 80.31 181 ILE A C 1
ATOM 1490 O O . ILE A 1 181 ? -1.673 -17.815 1.827 1.00 80.31 181 ILE A O 1
ATOM 1494 N N . CYS A 1 182 ? -3.332 -18.548 3.160 1.00 75.62 182 CYS A N 1
ATOM 1495 C CA . CYS A 1 182 ? -2.489 -19.345 4.046 1.00 75.62 182 CYS A CA 1
ATOM 1496 C C . CYS A 1 182 ? -1.888 -20.566 3.336 1.00 75.62 182 CYS A C 1
ATOM 1498 O O . CYS A 1 182 ? -0.701 -20.825 3.509 1.00 75.62 182 CYS A O 1
ATOM 1500 N N . ASP A 1 183 ? -2.658 -21.270 2.506 1.00 76.25 183 ASP A N 1
ATOM 1501 C CA . ASP A 1 183 ? -2.197 -22.464 1.786 1.00 76.25 183 ASP A CA 1
ATOM 1502 C C . ASP A 1 183 ? -1.038 -22.128 0.836 1.00 76.25 183 ASP A C 1
ATOM 1504 O O . ASP A 1 183 ? -0.018 -22.812 0.832 1.00 76.25 183 ASP A O 1
ATOM 1508 N N . LYS A 1 184 ? -1.106 -20.981 0.146 1.00 70.94 184 LYS A N 1
ATOM 1509 C CA . LYS A 1 184 ? 0.003 -20.476 -0.685 1.00 70.94 184 LYS A CA 1
ATOM 1510 C C . LYS A 1 184 ? 1.305 -20.218 0.079 1.00 70.94 184 LYS A C 1
ATOM 1512 O O . LYS A 1 184 ? 2.364 -20.176 -0.538 1.00 70.94 184 LYS A O 1
ATOM 1517 N N . VAL A 1 185 ? 1.247 -19.994 1.393 1.00 66.31 185 VAL A N 1
ATOM 1518 C CA . VAL A 1 185 ? 2.450 -19.853 2.233 1.00 66.31 185 VAL A CA 1
ATOM 1519 C C . VAL A 1 185 ? 3.058 -21.217 2.558 1.00 66.31 185 VAL A C 1
ATOM 1521 O O . VAL A 1 185 ? 4.261 -21.289 2.780 1.00 66.31 185 VAL A O 1
ATOM 1524 N N . LEU A 1 186 ? 2.240 -22.273 2.606 1.00 60.69 186 LEU A N 1
ATOM 1525 C CA . LEU A 1 186 ? 2.640 -23.629 2.994 1.00 60.69 186 LEU A CA 1
ATOM 1526 C C . LEU A 1 186 ? 3.182 -24.465 1.822 1.00 60.69 186 LEU A C 1
ATOM 1528 O O . LEU A 1 186 ? 3.885 -25.441 2.059 1.00 60.69 186 LEU A O 1
ATOM 1532 N N . GLU A 1 187 ? 2.871 -24.094 0.579 1.00 62.31 187 GLU A N 1
ATOM 1533 C CA . GLU A 1 187 ? 3.316 -24.785 -0.644 1.00 62.31 187 GLU A CA 1
ATOM 1534 C C . GLU A 1 187 ? 4.757 -24.430 -1.098 1.00 62.31 187 GLU A C 1
ATOM 1536 O O . GLU A 1 187 ? 5.196 -24.899 -2.150 1.00 62.31 187 GLU A O 1
ATOM 1541 N N . LEU A 1 188 ? 5.504 -23.621 -0.328 1.00 54.88 188 LEU A N 1
ATOM 1542 C CA . LEU A 1 188 ? 6.855 -23.114 -0.647 1.00 54.88 188 LEU A CA 1
ATOM 1543 C C . LEU A 1 188 ? 7.864 -23.360 0.482 1.00 54.88 188 LEU A C 1
ATOM 1545 O O . LEU A 1 188 ? 9.046 -23.616 0.158 1.00 54.88 188 LEU A O 1
#

Radius of gyration: 16.69 Å; chains: 1; bounding box: 40×43×41 Å

pLDDT: mean 85.41, std 13.13, range [49.69, 97.88]

Secondary structure (DSSP, 8-state):
-HHHHHHHHHHHHHHHHHHHHHHTT-TT----EEEEE---S--TT--SEEEETTEEEEEHHHHHHHHHHHHHHHHHHHHHHHTT---HHHHHHHHHHHHHHHHH-TT-HHHHHHHHHHHHTTSS-HHHHHHHHHHHHHH-TT-HHHHHHHHHHHHHHHH-TTTHHHHHHHHHHHHHHHHHHHHHHH--

Organism: Dendroctonus ponderosae (NCBI:txid77166)